Protein AF-0000000075737625 (afdb_homodimer)

Structure (mmCIF, N/CA/C/O backbone):
data_AF-0000000075737625-model_v1
#
loop_
_entity.id
_entity.type
_entity.pdbx_description
1 polymer 'Ferritin-like domain-containing protein'
#
loop_
_atom_site.group_PDB
_atom_site.id
_atom_site.type_symbol
_atom_site.label_atom_id
_atom_site.label_alt_id
_atom_site.label_comp_id
_atom_site.label_asym_id
_atom_site.label_entity_id
_atom_site.label_seq_id
_atom_site.pdbx_PDB_ins_code
_atom_site.Cartn_x
_atom_site.Cartn_y
_atom_site.Cartn_z
_atom_site.occupancy
_atom_site.B_iso_or_equiv
_atom_site.auth_seq_id
_atom_site.auth_comp_id
_atom_site.auth_asym_id
_atom_site.auth_atom_id
_atom_site.pdbx_PDB_model_num
ATOM 1 N N . MET A 1 1 ? 12.492 -28.891 15.172 1 25.36 1 MET A N 1
ATOM 2 C CA . MET A 1 1 ? 12.969 -28.484 13.852 1 25.36 1 MET A CA 1
ATOM 3 C C . MET A 1 1 ? 11.906 -28.719 12.789 1 25.36 1 MET A C 1
ATOM 5 O O . MET A 1 1 ? 11.891 -29.781 12.148 1 25.36 1 MET A O 1
ATOM 9 N N . GLY A 1 2 ? 10.641 -28.672 13.07 1 33.78 2 GLY A N 1
ATOM 10 C CA . GLY A 1 2 ? 9.5 -29.344 12.477 1 33.78 2 GLY A CA 1
ATOM 11 C C . GLY A 1 2 ? 9.461 -29.234 10.961 1 33.78 2 GLY A C 1
ATOM 12 O O . GLY A 1 2 ? 9.93 -28.25 10.391 1 33.78 2 GLY A O 1
ATOM 13 N N . LEU A 1 3 ? 9.57 -30.234 10.203 1 37.59 3 LEU A N 1
ATOM 14 C CA . LEU A 1 3 ? 9.844 -30.344 8.773 1 37.59 3 LEU A CA 1
ATOM 15 C C . LEU A 1 3 ? 9.102 -29.266 7.992 1 37.59 3 LEU A C 1
ATOM 17 O O . LEU A 1 3 ? 7.902 -29.375 7.75 1 37.59 3 LEU A O 1
ATOM 21 N N . PHE A 1 4 ? 8.984 -27.938 8.406 1 44.12 4 PHE A N 1
ATOM 22 C CA . PHE A 1 4 ? 8.195 -26.859 7.848 1 44.12 4 PHE A CA 1
ATOM 23 C C . PHE A 1 4 ? 8.289 -26.844 6.324 1 44.12 4 PHE A C 1
ATOM 25 O O . PHE A 1 4 ? 9.328 -26.469 5.766 1 44.12 4 PHE A O 1
ATOM 32 N N . THR A 1 5 ? 7.859 -27.781 5.77 1 53.16 5 THR A N 1
ATOM 33 C CA . THR A 1 5 ? 7.859 -27.953 4.324 1 53.16 5 THR A CA 1
ATOM 34 C C . THR A 1 5 ? 7.414 -26.672 3.625 1 53.16 5 THR A C 1
ATOM 36 O O . THR A 1 5 ? 6.512 -25.984 4.105 1 53.16 5 THR A O 1
ATOM 39 N N . LYS A 1 6 ? 8.258 -26.062 2.924 1 70.56 6 LYS A N 1
ATOM 40 C CA . LYS A 1 6 ? 7.883 -24.891 2.123 1 70.56 6 LYS A CA 1
ATOM 41 C C . LYS A 1 6 ? 6.68 -25.203 1.236 1 70.56 6 LYS A C 1
ATOM 43 O O . LYS A 1 6 ? 6.711 -26.141 0.436 1 70.56 6 LYS A O 1
ATOM 48 N N . ASP A 1 7 ? 5.742 -24.469 1.497 1 82.88 7 ASP A N 1
ATOM 49 C CA . ASP A 1 7 ? 4.445 -24.766 0.902 1 82.88 7 ASP A CA 1
ATOM 50 C C . ASP A 1 7 ? 4.324 -24.156 -0.491 1 82.88 7 ASP A C 1
ATOM 52 O O . ASP A 1 7 ? 3.477 -24.578 -1.285 1 82.88 7 ASP A O 1
ATOM 56 N N . ILE A 1 8 ? 5.32 -23.25 -0.803 1 94.12 8 ILE A N 1
ATOM 57 C CA . ILE A 1 8 ? 5.227 -22.625 -2.117 1 94.12 8 ILE A CA 1
ATOM 58 C C . ILE A 1 8 ? 6.395 -23.078 -2.99 1 94.12 8 ILE A C 1
ATOM 60 O O . ILE A 1 8 ? 7.523 -22.609 -2.816 1 94.12 8 ILE A O 1
ATOM 64 N N . LYS A 1 9 ? 6.156 -23.891 -3.961 1 95.06 9 LYS A N 1
ATOM 65 C CA . LYS A 1 9 ? 7.195 -24.484 -4.793 1 95.06 9 LYS A CA 1
ATOM 66 C C . LYS A 1 9 ? 7.102 -23.984 -6.23 1 95.06 9 LYS A C 1
ATOM 68 O O . LYS A 1 9 ? 8.109 -23.938 -6.941 1 95.06 9 LYS A O 1
ATOM 73 N N . THR A 1 10 ? 5.871 -23.703 -6.688 1 96.06 10 THR A N 1
ATOM 74 C CA . THR A 1 10 ? 5.625 -23.281 -8.062 1 96.06 10 THR A CA 1
ATOM 75 C C . THR A 1 10 ? 4.934 -21.922 -8.094 1 96.06 10 THR A C 1
ATOM 77 O O . THR A 1 10 ? 4.449 -21.438 -7.066 1 96.06 10 THR A O 1
ATOM 80 N N . MET A 1 11 ? 4.898 -21.375 -9.289 1 96.38 11 MET A N 1
ATOM 81 C CA . MET A 1 11 ? 4.148 -20.141 -9.461 1 96.38 11 MET A CA 1
ATOM 82 C C . MET A 1 11 ? 2.674 -20.344 -9.133 1 96.38 11 MET A C 1
ATOM 84 O O . MET A 1 11 ? 2.014 -19.422 -8.625 1 96.38 11 MET A O 1
ATOM 88 N N . ASP A 1 12 ? 2.232 -21.516 -9.43 1 96.94 12 ASP A N 1
ATOM 89 C CA . ASP A 1 12 ? 0.844 -21.828 -9.102 1 96.94 12 ASP A CA 1
ATOM 90 C C . ASP A 1 12 ? 0.611 -21.797 -7.594 1 96.94 12 ASP A C 1
ATOM 92 O O . ASP A 1 12 ? -0.408 -21.266 -7.133 1 96.94 12 ASP A O 1
ATOM 96 N N . ASP A 1 13 ? 1.513 -22.297 -6.824 1 96.81 13 ASP A N 1
ATOM 97 C CA . ASP A 1 13 ? 1.42 -22.234 -5.371 1 96.81 13 ASP A CA 1
ATOM 98 C C . ASP A 1 13 ? 1.418 -20.797 -4.879 1 96.81 13 ASP A C 1
ATOM 100 O O . ASP A 1 13 ? 0.664 -20.438 -3.967 1 96.81 13 ASP A O 1
ATOM 104 N N . LEU A 1 14 ? 2.318 -20.016 -5.457 1 97.25 14 LEU A N 1
ATOM 105 C CA . LEU A 1 14 ? 2.396 -18.609 -5.07 1 97.25 14 LEU A CA 1
ATOM 106 C C . LEU A 1 14 ? 1.093 -17.875 -5.391 1 97.25 14 LEU A C 1
ATOM 108 O O . LEU A 1 14 ? 0.609 -17.078 -4.582 1 97.25 14 LEU A O 1
ATOM 112 N N . PHE A 1 15 ? 0.557 -18.219 -6.586 1 98.12 15 PHE A N 1
ATOM 113 C CA . PHE A 1 15 ? -0.717 -17.656 -7.02 1 98.12 15 PHE A CA 1
ATOM 114 C C . PHE A 1 15 ? -1.823 -17.984 -6.027 1 98.12 15 PHE A C 1
ATOM 116 O O . PHE A 1 15 ? -2.535 -17.094 -5.559 1 98.12 15 PHE A O 1
ATOM 123 N N . VAL A 1 16 ? -1.92 -19.172 -5.641 1 97.62 16 VAL A N 1
ATOM 124 C CA . VAL A 1 16 ? -2.975 -19.625 -4.734 1 97.62 16 VAL A CA 1
ATOM 125 C C . VAL A 1 16 ? -2.764 -19.016 -3.354 1 97.62 16 VAL A C 1
ATOM 127 O O . VAL A 1 16 ? -3.719 -18.578 -2.707 1 97.62 16 VAL A O 1
ATOM 130 N N . HIS A 1 17 ? -1.556 -18.984 -2.928 1 96.81 17 HIS A N 1
ATOM 131 C CA . HIS A 1 17 ? -1.244 -18.359 -1.642 1 96.81 17 HIS A CA 1
ATOM 132 C C . HIS A 1 17 ? -1.698 -16.906 -1.6 1 96.81 17 HIS A C 1
ATOM 134 O O . HIS A 1 17 ? -2.307 -16.469 -0.62 1 96.81 17 HIS A O 1
ATOM 140 N N . GLN A 1 18 ? -1.38 -16.125 -2.633 1 97.5 18 GLN A N 1
ATOM 141 C CA . GLN A 1 18 ? -1.782 -14.727 -2.658 1 97.5 18 GLN A CA 1
ATOM 142 C C . GLN A 1 18 ? -3.297 -14.586 -2.785 1 97.5 18 GLN A C 1
ATOM 144 O O . GLN A 1 18 ? -3.889 -13.656 -2.24 1 97.5 18 GLN A O 1
ATOM 149 N N . LEU A 1 19 ? -3.961 -15.508 -3.498 1 98.06 19 LEU A N 1
ATOM 150 C CA . LEU A 1 19 ? -5.418 -15.523 -3.527 1 98.06 19 LEU A CA 1
ATOM 151 C C . LEU A 1 19 ? -5.988 -15.656 -2.117 1 98.06 19 LEU A C 1
ATOM 153 O O . LEU A 1 19 ? -6.938 -14.961 -1.759 1 98.06 19 LEU A O 1
ATOM 157 N N . GLN A 1 20 ? -5.387 -16.547 -1.431 1 97.75 20 GLN A N 1
ATOM 158 C CA . GLN A 1 20 ? -5.84 -16.781 -0.064 1 97.75 20 GLN A CA 1
ATOM 159 C C . GLN A 1 20 ? -5.598 -15.555 0.817 1 97.75 20 GLN A C 1
ATOM 161 O O . GLN A 1 20 ? -6.434 -15.211 1.655 1 97.75 20 GLN A O 1
ATOM 166 N N . ASP A 1 21 ? -4.48 -14.914 0.59 1 97.19 21 ASP A N 1
ATOM 167 C CA . ASP A 1 21 ? -4.113 -13.719 1.335 1 97.19 21 ASP A CA 1
ATOM 168 C C . ASP A 1 21 ? -5.098 -12.578 1.061 1 97.19 21 ASP A C 1
ATOM 170 O O . ASP A 1 21 ? -5.586 -11.938 1.991 1 97.19 21 ASP A O 1
ATOM 174 N N . ILE A 1 22 ? -5.352 -12.297 -0.192 1 98.44 22 ILE A N 1
ATOM 175 C CA . ILE A 1 22 ? -6.191 -11.156 -0.552 1 98.44 22 ILE A CA 1
ATOM 176 C C . ILE A 1 22 ? -7.648 -11.461 -0.217 1 98.44 22 ILE A C 1
ATOM 178 O O . ILE A 1 22 ? -8.43 -10.555 0.063 1 98.44 22 ILE A O 1
ATOM 182 N N . TYR A 1 23 ? -8.008 -12.758 -0.208 1 98.56 23 TYR A N 1
ATOM 183 C CA . TYR A 1 23 ? -9.328 -13.164 0.262 1 98.56 23 TYR A CA 1
ATOM 184 C C . TYR A 1 23 ? -9.523 -12.789 1.728 1 98.56 23 TYR A C 1
ATOM 186 O O . TYR A 1 23 ? -10.555 -12.234 2.1 1 98.56 23 TYR A O 1
ATOM 194 N N . TYR A 1 24 ? -8.562 -13.047 2.531 1 98.5 24 TYR A N 1
ATOM 195 C CA . TYR A 1 24 ? -8.57 -12.617 3.926 1 98.5 24 TYR A CA 1
ATOM 196 C C . TYR A 1 24 ? -8.672 -11.102 4.031 1 98.5 24 TYR A C 1
ATOM 198 O O . TYR A 1 24 ? -9.469 -10.578 4.812 1 98.5 24 TYR A O 1
ATOM 206 N N . ALA A 1 25 ? -7.887 -10.414 3.238 1 98.56 25 ALA A N 1
ATOM 207 C CA . ALA A 1 25 ? -7.855 -8.953 3.271 1 98.56 25 ALA A CA 1
ATOM 208 C C . ALA A 1 25 ? -9.234 -8.375 2.969 1 98.56 25 ALA A C 1
ATOM 210 O O . ALA A 1 25 ? -9.703 -7.48 3.676 1 98.56 25 ALA A O 1
ATOM 211 N N . GLU A 1 26 ? -9.883 -8.922 1.939 1 98.75 26 GLU A N 1
ATOM 212 C CA . GLU A 1 26 ? -11.195 -8.414 1.562 1 98.75 26 GLU A CA 1
ATOM 213 C C . GLU A 1 26 ? -12.219 -8.656 2.668 1 98.75 26 GLU A C 1
ATOM 215 O O . GLU A 1 26 ? -13.078 -7.805 2.926 1 98.75 26 GLU A O 1
ATOM 220 N N . LYS A 1 27 ? -12.125 -9.734 3.314 1 98.44 27 LYS A N 1
ATOM 221 C CA . LYS A 1 27 ? -13.039 -10.023 4.414 1 98.44 27 LYS A CA 1
ATOM 222 C C . LYS A 1 27 ? -12.82 -9.062 5.582 1 98.44 27 LYS A C 1
ATOM 224 O O . LYS A 1 27 ? -13.773 -8.609 6.207 1 98.44 27 LYS A O 1
ATOM 229 N N . GLN A 1 28 ? -11.547 -8.797 5.895 1 98.56 28 GLN A N 1
ATOM 230 C CA . GLN A 1 28 ? -11.25 -7.809 6.93 1 98.56 28 GLN A CA 1
ATOM 231 C C . GLN A 1 28 ? -11.766 -6.43 6.539 1 98.56 28 GLN A C 1
ATOM 233 O O . GLN A 1 28 ? -12.25 -5.68 7.391 1 98.56 28 GLN A O 1
ATOM 238 N N . LEU A 1 29 ? -11.727 -6.125 5.246 1 98.75 29 LEU A N 1
ATOM 239 C CA . LEU A 1 29 ? -12.148 -4.809 4.785 1 98.75 29 LEU A CA 1
ATOM 240 C C . LEU A 1 29 ? -13.664 -4.668 4.844 1 98.75 29 LEU A C 1
ATOM 242 O O . LEU A 1 29 ? -14.188 -3.576 5.086 1 98.75 29 LEU A O 1
ATOM 246 N N . LEU A 1 30 ? -14.391 -5.793 4.68 1 98.69 30 LEU A N 1
ATOM 247 C CA . LEU A 1 30 ? -15.836 -5.77 4.848 1 98.69 30 LEU A CA 1
ATOM 248 C C . LEU A 1 30 ? -16.219 -5.309 6.25 1 98.69 30 LEU A C 1
ATOM 250 O O . LEU A 1 30 ? -17.25 -4.664 6.441 1 98.69 30 LEU A O 1
ATOM 254 N N . LYS A 1 31 ? -15.375 -5.555 7.207 1 98.38 31 LYS A N 1
ATOM 255 C CA . LYS A 1 31 ? -15.641 -5.164 8.586 1 98.38 31 LYS A CA 1
ATOM 256 C C . LYS A 1 31 ? -15.117 -3.758 8.867 1 98.38 31 LYS A C 1
ATOM 258 O O . LYS A 1 31 ? -15.703 -3.021 9.664 1 98.38 31 LYS A O 1
ATOM 263 N N . ALA A 1 32 ? -14.055 -3.447 8.242 1 98.38 32 ALA A N 1
ATOM 264 C CA . ALA A 1 32 ? -13.367 -2.197 8.555 1 98.38 32 ALA A CA 1
ATOM 265 C C . ALA A 1 32 ? -14.039 -1.012 7.875 1 98.38 32 ALA A C 1
ATOM 267 O O . ALA A 1 32 ? -14.094 0.086 8.438 1 98.38 32 ALA A O 1
ATOM 268 N N . ILE A 1 33 ? -14.562 -1.172 6.629 1 98.62 33 ILE A N 1
ATOM 269 C CA . ILE A 1 33 ? -15.031 -0.073 5.793 1 98.62 33 ILE A CA 1
ATOM 270 C C . ILE A 1 33 ? -16.203 0.624 6.473 1 98.62 33 ILE A C 1
ATOM 272 O O . ILE A 1 33 ? -16.234 1.854 6.566 1 98.62 33 ILE A O 1
ATOM 276 N N . PRO A 1 34 ? -17.234 -0.102 7.055 1 98.19 34 PRO A N 1
ATOM 277 C CA . PRO A 1 34 ? -18.344 0.59 7.715 1 98.19 34 PRO A CA 1
ATOM 278 C C . PRO A 1 34 ? -17.891 1.412 8.922 1 98.19 34 PRO A C 1
ATOM 280 O O . PRO A 1 34 ? -18.469 2.463 9.203 1 98.19 34 PRO A O 1
ATOM 283 N N . LYS A 1 35 ? -16.891 0.959 9.633 1 97.94 35 LYS A N 1
ATOM 284 C CA . LYS A 1 35 ? -16.344 1.716 10.766 1 97.94 35 LYS A CA 1
ATOM 285 C C . LYS A 1 35 ? -15.711 3.021 10.297 1 97.94 35 LYS A C 1
ATOM 287 O O . LYS A 1 35 ? -15.867 4.059 10.945 1 97.94 35 LYS A O 1
ATOM 292 N N . MET A 1 36 ? -15.016 2.957 9.203 1 97.75 36 MET A N 1
ATOM 293 C CA . MET A 1 36 ? -14.422 4.168 8.641 1 97.75 36 MET A CA 1
ATOM 294 C C . MET A 1 36 ? -15.5 5.125 8.156 1 97.75 36 MET A C 1
ATOM 296 O O . MET A 1 36 ? -15.406 6.336 8.359 1 97.75 36 MET A O 1
ATOM 300 N N . ALA A 1 37 ? -16.531 4.555 7.527 1 97.81 37 ALA A N 1
ATOM 301 C CA . ALA A 1 37 ? -17.656 5.359 7.051 1 97.81 37 ALA A CA 1
ATOM 302 C C . ALA A 1 37 ? -18.312 6.117 8.195 1 97.81 37 ALA A C 1
ATOM 304 O O . ALA A 1 37 ? -18.641 7.297 8.062 1 97.81 37 ALA A O 1
ATOM 305 N N . ASP A 1 38 ? -18.422 5.48 9.312 1 97.56 38 ASP A N 1
ATOM 306 C CA . ASP A 1 38 ? -19.078 6.059 10.477 1 97.56 38 ASP A CA 1
ATOM 307 C C . ASP A 1 38 ? -18.281 7.227 11.047 1 97.56 38 ASP A C 1
ATOM 309 O O . ASP A 1 38 ? -18.828 8.125 11.68 1 97.56 38 ASP A O 1
ATOM 313 N N . LYS A 1 39 ? -17.047 7.215 10.828 1 97.12 39 LYS A N 1
ATOM 314 C CA . LYS A 1 39 ? -16.172 8.258 11.359 1 97.12 39 LYS A CA 1
ATOM 315 C C . LYS A 1 39 ? -16.125 9.461 10.43 1 97.12 39 LYS A C 1
ATOM 317 O O . LYS A 1 39 ? -15.719 10.555 10.836 1 97.12 39 LYS A O 1
ATOM 322 N N . ALA A 1 40 ? -16.453 9.227 9.141 1 97.31 40 ALA A N 1
ATOM 323 C CA . ALA A 1 40 ? -16.375 10.297 8.148 1 97.31 40 ALA A CA 1
ATOM 324 C C . ALA A 1 40 ? -17.422 11.367 8.414 1 97.31 40 ALA A C 1
ATOM 326 O O . ALA A 1 40 ? -18.578 11.055 8.695 1 97.31 40 ALA A O 1
ATOM 327 N N . SER A 1 41 ? -17.047 12.609 8.391 1 95.94 41 SER A N 1
ATOM 328 C CA . SER A 1 41 ? -17.984 13.719 8.57 1 95.94 41 SER A CA 1
ATOM 329 C C . SER A 1 41 ? -18.422 14.281 7.223 1 95.94 41 SER A C 1
ATOM 331 O O . SER A 1 41 ? -19.531 14.812 7.102 1 95.94 41 SER A O 1
ATOM 333 N N . ASP A 1 42 ? -17.578 14.266 6.234 1 95.25 42 ASP A N 1
ATOM 334 C CA . ASP A 1 42 ? -17.938 14.672 4.879 1 95.25 42 ASP A CA 1
ATOM 335 C C . ASP A 1 42 ? -18.891 13.68 4.238 1 95.25 42 ASP A C 1
ATOM 337 O O . ASP A 1 42 ? -18.578 12.5 4.102 1 95.25 42 ASP A O 1
ATOM 341 N N . PRO A 1 43 ? -20.062 14.148 3.787 1 96.12 43 PRO A N 1
ATOM 342 C CA . PRO A 1 43 ? -21.062 13.227 3.246 1 96.12 43 PRO A CA 1
ATOM 343 C C . PRO A 1 43 ? -20.578 12.508 1.988 1 96.12 43 PRO A C 1
ATOM 345 O O . PRO A 1 43 ? -20.938 11.352 1.753 1 96.12 43 PRO A O 1
ATOM 348 N N . MET A 1 44 ? -19.812 13.141 1.199 1 96.19 44 MET A N 1
ATOM 349 C CA . MET A 1 44 ? -19.281 12.508 -0.008 1 96.19 44 MET A CA 1
ATOM 350 C C . MET A 1 44 ? -18.297 11.398 0.342 1 96.19 44 MET A C 1
ATOM 352 O O . MET A 1 44 ? -18.281 10.344 -0.297 1 96.19 44 MET A O 1
ATOM 356 N N . LEU A 1 45 ? -17.484 11.664 1.357 1 97.19 45 LEU A N 1
ATOM 357 C CA . LEU A 1 45 ? -16.547 10.648 1.815 1 97.19 45 LEU A CA 1
ATOM 358 C C . LEU A 1 45 ? -17.281 9.445 2.4 1 97.19 45 LEU A C 1
ATOM 360 O O . LEU A 1 45 ? -16.953 8.297 2.094 1 97.19 45 LEU A O 1
ATOM 364 N N . LYS A 1 46 ? -18.281 9.719 3.232 1 97.81 46 LYS A N 1
ATOM 365 C CA . LYS A 1 46 ? -19.078 8.648 3.814 1 97.81 46 LYS A CA 1
ATOM 366 C C . LYS A 1 46 ? -19.75 7.809 2.727 1 97.81 46 LYS A C 1
ATOM 368 O O . LYS A 1 46 ? -19.688 6.574 2.771 1 97.81 46 LYS A O 1
ATOM 373 N N . GLN A 1 47 ? -20.312 8.438 1.75 1 97.56 47 GLN A N 1
ATOM 374 C CA . GLN A 1 47 ? -20.953 7.73 0.65 1 97.56 47 GLN A CA 1
ATOM 375 C C . GLN A 1 47 ? -19.938 6.934 -0.16 1 97.56 47 GLN A C 1
ATOM 377 O O . GLN A 1 47 ? -20.234 5.844 -0.652 1 97.56 47 GLN A O 1
ATOM 382 N N . GLY A 1 48 ? -18.75 7.547 -0.323 1 97.38 48 GLY A N 1
ATOM 383 C CA . GLY A 1 48 ? -17.688 6.824 -0.998 1 97.38 48 GLY A CA 1
ATOM 384 C C . GLY A 1 48 ? -17.328 5.512 -0.322 1 97.38 48 GLY A C 1
ATOM 385 O O . GLY A 1 48 ? -17.172 4.484 -0.988 1 97.38 48 GLY A O 1
ATOM 386 N N . PHE A 1 49 ? -17.203 5.52 1 1 98.44 49 PHE A N 1
ATOM 387 C CA . PHE A 1 49 ? -16.938 4.309 1.763 1 98.44 49 PHE A CA 1
ATOM 388 C C . PHE A 1 49 ? -18.047 3.285 1.574 1 98.44 49 PHE A C 1
ATOM 390 O O . PHE A 1 49 ? -17.781 2.104 1.344 1 98.44 49 PHE A O 1
ATOM 397 N N . LEU A 1 50 ? -19.281 3.713 1.625 1 98.19 50 LEU A N 1
ATOM 398 C CA . LEU A 1 50 ? -20.406 2.791 1.535 1 98.19 50 LEU A CA 1
ATOM 399 C C . LEU A 1 50 ? -20.516 2.195 0.136 1 98.19 50 LEU A C 1
ATOM 401 O O . LEU A 1 50 ? -20.812 1.008 -0.017 1 98.19 50 LEU A O 1
ATOM 405 N N . THR A 1 51 ? -20.25 2.994 -0.86 1 98.31 51 THR A N 1
ATOM 406 C CA . THR A 1 51 ? -20.188 2.484 -2.225 1 98.31 51 THR A CA 1
ATOM 407 C C . THR A 1 51 ? -19.094 1.43 -2.361 1 98.31 51 THR A C 1
ATOM 409 O O . THR A 1 51 ? -19.312 0.378 -2.967 1 98.31 51 THR A O 1
ATOM 412 N N . HIS A 1 52 ? -17.922 1.737 -1.77 1 98.56 52 HIS A N 1
ATOM 413 C CA . HIS A 1 52 ? -16.812 0.801 -1.889 1 98.56 52 HIS A CA 1
ATOM 414 C C . HIS A 1 52 ? -17.062 -0.472 -1.093 1 98.56 52 HIS A C 1
ATOM 416 O O . HIS A 1 52 ? -16.562 -1.541 -1.436 1 98.56 52 HIS A O 1
ATOM 422 N N . LEU A 1 53 ? -17.875 -0.351 -0.003 1 98.5 53 LEU A N 1
ATOM 423 C CA . LEU A 1 53 ? -18.297 -1.532 0.74 1 98.5 53 LEU A CA 1
ATOM 424 C C . LEU A 1 53 ? -19.062 -2.494 -0.161 1 98.5 53 LEU A C 1
ATOM 426 O O . LEU A 1 53 ? -18.812 -3.701 -0.141 1 98.5 53 LEU A O 1
ATOM 430 N N . ASP A 1 54 ? -19.953 -1.941 -0.948 1 98.5 54 ASP A N 1
ATOM 431 C CA . ASP A 1 54 ? -20.719 -2.775 -1.874 1 98.5 54 ASP A CA 1
ATOM 432 C C . ASP A 1 54 ? -19.797 -3.398 -2.928 1 98.5 54 ASP A C 1
ATOM 434 O O . ASP A 1 54 ? -19.953 -4.57 -3.273 1 98.5 54 ASP A O 1
ATOM 438 N N . GLU A 1 55 ? -18.875 -2.627 -3.418 1 98.75 55 GLU A N 1
ATOM 439 C CA . GLU A 1 55 ? -17.906 -3.166 -4.363 1 98.75 55 GLU A CA 1
ATOM 440 C C . GLU A 1 55 ? -17.094 -4.297 -3.738 1 98.75 55 GLU A C 1
ATOM 442 O O . GLU A 1 55 ? -16.812 -5.305 -4.395 1 98.75 55 GLU A O 1
ATOM 447 N N . THR A 1 56 ? -16.641 -4.102 -2.449 1 98.88 56 THR A N 1
ATOM 448 C CA . THR A 1 56 ? -15.82 -5.078 -1.749 1 98.88 56 THR A CA 1
ATOM 449 C C . THR A 1 56 ? -16.562 -6.402 -1.592 1 98.88 56 THR A C 1
ATOM 451 O O . THR A 1 56 ? -15.953 -7.473 -1.681 1 98.88 56 THR A O 1
ATOM 454 N N . LYS A 1 57 ? -17.891 -6.383 -1.415 1 98.75 57 LYS A N 1
ATOM 455 C CA . LYS A 1 57 ? -18.688 -7.605 -1.421 1 98.75 57 LYS A CA 1
ATOM 456 C C . LYS A 1 57 ? -18.547 -8.344 -2.752 1 98.75 57 LYS A C 1
ATOM 458 O O . LYS A 1 57 ? -18.438 -9.57 -2.781 1 98.75 57 LYS A O 1
ATOM 463 N N . GLY A 1 58 ? -18.609 -7.559 -3.793 1 98.75 58 GLY A N 1
ATOM 464 C CA . GLY A 1 58 ? -18.391 -8.125 -5.113 1 98.75 58 GLY A CA 1
ATOM 465 C C . GLY A 1 58 ? -17 -8.703 -5.293 1 98.75 58 GLY A C 1
ATOM 466 O O . GLY A 1 58 ? -16.828 -9.727 -5.949 1 98.75 58 GLY A O 1
ATOM 467 N N . HIS A 1 59 ? -15.953 -8.055 -4.715 1 98.88 59 HIS A N 1
ATOM 468 C CA . HIS A 1 59 ? -14.586 -8.562 -4.781 1 98.88 59 HIS A CA 1
ATOM 469 C C . HIS A 1 59 ? -14.484 -9.938 -4.137 1 98.88 59 HIS A C 1
ATOM 471 O O . HIS A 1 59 ? -13.828 -10.836 -4.676 1 98.88 59 HIS A O 1
ATOM 477 N N . VAL A 1 60 ? -15.102 -10.078 -2.936 1 98.75 60 VAL A N 1
ATOM 478 C CA . VAL A 1 60 ? -15.094 -11.367 -2.24 1 98.75 60 VAL A CA 1
ATOM 479 C C . VAL A 1 60 ? -15.703 -12.445 -3.137 1 98.75 60 VAL A C 1
ATOM 481 O O . VAL A 1 60 ? -15.133 -13.523 -3.291 1 98.75 60 VAL A O 1
ATOM 484 N N . LYS A 1 61 ? -16.828 -12.172 -3.779 1 98.69 61 LYS A N 1
ATOM 485 C CA . LYS A 1 61 ? -17.5 -13.125 -4.664 1 98.69 61 LYS A CA 1
ATOM 486 C C . LYS A 1 61 ? -16.609 -13.469 -5.859 1 98.69 61 LYS A C 1
ATOM 488 O O . LYS A 1 61 ? -16.547 -14.633 -6.273 1 98.69 61 LYS A O 1
ATOM 493 N N . ARG A 1 62 ? -15.945 -12.5 -6.43 1 98.88 62 ARG A N 1
ATOM 494 C CA . ARG A 1 62 ? -15.07 -12.734 -7.574 1 98.88 62 ARG A CA 1
ATOM 495 C C . ARG A 1 62 ? -13.883 -13.602 -7.184 1 98.88 62 ARG A C 1
ATOM 497 O O . ARG A 1 62 ? -13.43 -14.438 -7.969 1 98.88 62 ARG A O 1
ATOM 504 N N . LEU A 1 63 ? -13.344 -13.359 -5.941 1 98.88 63 LEU A N 1
ATOM 505 C CA . LEU A 1 63 ? -12.258 -14.219 -5.477 1 98.88 63 LEU A CA 1
ATOM 506 C C . LEU A 1 63 ? -12.734 -15.664 -5.34 1 98.88 63 LEU A C 1
ATOM 508 O O . LEU A 1 63 ? -12.023 -16.594 -5.719 1 98.88 63 LEU A O 1
ATOM 512 N N . GLU A 1 64 ? -13.914 -15.828 -4.816 1 98.69 64 GLU A N 1
ATOM 513 C CA . GLU A 1 64 ? -14.477 -17.172 -4.707 1 98.69 64 GLU A CA 1
ATOM 514 C C . GLU A 1 64 ? -14.656 -17.812 -6.086 1 98.69 64 GLU A C 1
ATOM 516 O O . GLU A 1 64 ? -14.391 -19 -6.266 1 98.69 64 GLU A O 1
ATOM 521 N N . GLN A 1 65 ? -15.109 -17.031 -7.039 1 98.75 65 GLN A N 1
ATOM 522 C CA . GLN A 1 65 ? -15.203 -17.5 -8.422 1 98.75 65 GLN A CA 1
ATOM 523 C C . GLN A 1 65 ? -13.836 -17.938 -8.945 1 98.75 65 GLN A C 1
ATOM 525 O O . GLN A 1 65 ? -13.727 -18.984 -9.602 1 98.75 65 GLN A O 1
ATOM 530 N N . VAL A 1 66 ? -12.773 -17.219 -8.664 1 98.81 66 VAL A N 1
ATOM 531 C CA . VAL A 1 66 ? -11.43 -17.547 -9.141 1 98.81 66 VAL A CA 1
ATOM 532 C C . VAL A 1 66 ? -10.938 -18.828 -8.477 1 98.81 66 VAL A C 1
ATOM 534 O O . VAL A 1 66 ? -10.32 -19.672 -9.117 1 98.81 66 VAL A O 1
ATOM 537 N N . PHE A 1 67 ? -11.211 -18.938 -7.129 1 98.56 67 PHE A N 1
ATOM 538 C CA . PHE A 1 67 ? -10.891 -20.188 -6.453 1 98.56 67 PHE A CA 1
ATOM 539 C C . PHE A 1 67 ? -11.539 -21.375 -7.168 1 98.56 67 PHE A C 1
ATOM 541 O O . PHE A 1 67 ? -10.867 -22.375 -7.449 1 98.56 67 PHE A O 1
ATOM 548 N N . GLU A 1 68 ? -12.789 -21.25 -7.488 1 98.25 68 GLU A N 1
ATOM 549 C CA . GLU A 1 68 ? -13.531 -22.328 -8.156 1 98.25 68 GLU A CA 1
ATOM 550 C C . GLU A 1 68 ? -12.953 -22.609 -9.539 1 98.25 68 GLU A C 1
ATOM 552 O O . GLU A 1 68 ? -12.727 -23.766 -9.891 1 98.25 68 GLU A O 1
ATOM 557 N N . MET A 1 69 ? -12.75 -21.578 -10.328 1 98.19 69 MET A N 1
ATOM 558 C CA . MET A 1 69 ? -12.188 -21.719 -11.664 1 98.19 69 MET A CA 1
ATOM 559 C C . MET A 1 69 ? -10.828 -22.422 -11.609 1 98.19 69 MET A C 1
ATOM 561 O O . MET A 1 69 ? -10.484 -23.172 -12.516 1 98.19 69 MET A O 1
ATOM 565 N N . HIS A 1 70 ? -10.094 -22.1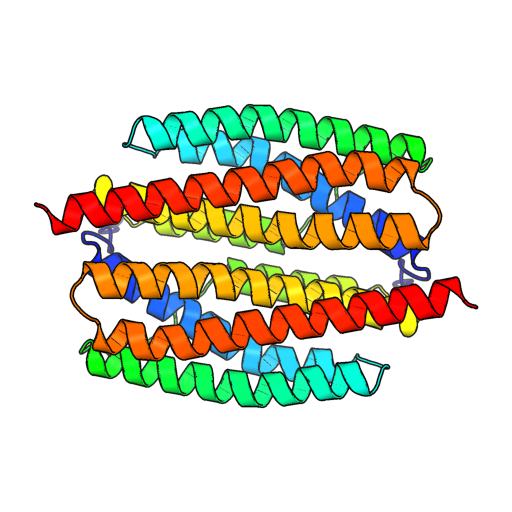56 -10.531 1 96.44 70 HIS A N 1
ATOM 566 C CA . HIS A 1 70 ? -8.742 -22.688 -10.383 1 96.44 70 HIS A CA 1
ATOM 567 C C . HIS A 1 70 ? -8.758 -24.078 -9.781 1 96.44 70 HIS A C 1
ATOM 569 O O . HIS A 1 70 ? -7.734 -24.781 -9.789 1 96.44 70 HIS A O 1
ATOM 575 N N . GLY A 1 71 ? -9.945 -24.484 -9.195 1 96.19 71 GLY A N 1
ATOM 576 C CA . GLY A 1 71 ? -10.117 -25.828 -8.656 1 96.19 71 GLY A CA 1
ATOM 577 C C . GLY A 1 71 ? -9.625 -25.969 -7.23 1 96.19 71 GLY A C 1
ATOM 578 O O . GLY A 1 71 ? -9.172 -27.047 -6.832 1 96.19 71 GLY A O 1
ATOM 579 N N . VAL A 1 72 ? -9.578 -24.906 -6.516 1 95.69 72 VAL A N 1
ATOM 580 C CA . VAL A 1 72 ? -9.164 -24.938 -5.117 1 95.69 72 VAL A CA 1
ATOM 581 C C . VAL A 1 72 ? -10.273 -24.391 -4.234 1 95.69 72 VAL A C 1
ATOM 583 O O . VAL A 1 72 ? -11.078 -23.562 -4.684 1 95.69 72 VAL A O 1
ATOM 586 N N . GLN A 1 73 ? -10.375 -24.828 -3.027 1 96.5 73 GLN A N 1
ATOM 587 C CA . GLN A 1 73 ? -11.367 -24.328 -2.082 1 96.5 73 GLN A CA 1
ATOM 588 C C . GLN A 1 73 ? -10.961 -22.953 -1.53 1 96.5 73 GLN A C 1
ATOM 590 O O . GLN A 1 73 ? -9.797 -22.75 -1.19 1 96.5 73 GLN A O 1
ATOM 595 N N . PRO A 1 74 ? -11.906 -22.109 -1.483 1 96.5 74 PRO A N 1
ATOM 596 C CA . PRO A 1 74 ? -11.602 -20.812 -0.869 1 96.5 74 PRO A CA 1
ATOM 597 C C . PRO A 1 74 ? -11.133 -20.938 0.581 1 96.5 74 PRO A C 1
ATOM 599 O O . PRO A 1 74 ? -11.766 -21.656 1.371 1 96.5 74 PRO A O 1
ATOM 602 N N . LYS A 1 75 ? -10.078 -20.344 0.868 1 95.75 75 LYS A N 1
ATOM 603 C CA . LYS A 1 75 ? -9.523 -20.312 2.217 1 95.75 75 LYS A CA 1
ATOM 604 C C . LYS A 1 75 ? -8.812 -18.984 2.482 1 95.75 75 LYS A C 1
ATOM 606 O O . LYS A 1 75 ? -8.102 -18.469 1.616 1 95.75 75 LYS A O 1
ATOM 611 N N . ALA A 1 76 ? -9.078 -18.469 3.629 1 94 76 ALA A N 1
ATOM 612 C CA . ALA A 1 76 ? -8.398 -17.25 4.043 1 94 76 ALA A CA 1
ATOM 613 C C . ALA A 1 76 ? -7.184 -17.562 4.906 1 94 76 ALA A C 1
ATOM 615 O O . ALA A 1 76 ? -7.25 -18.406 5.801 1 94 76 ALA A O 1
ATOM 616 N N . ILE A 1 77 ? -6.125 -16.859 4.59 1 90.81 77 ILE A N 1
ATOM 617 C CA . ILE A 1 77 ? -4.949 -16.922 5.449 1 90.81 77 ILE A CA 1
ATOM 618 C C . ILE A 1 77 ? -4.609 -15.531 5.973 1 90.81 77 ILE A C 1
ATOM 620 O O . ILE A 1 77 ? -4.688 -14.547 5.23 1 90.81 77 ILE A O 1
ATOM 624 N N . ASP A 1 78 ? -4.219 -15.523 7.176 1 90.38 78 ASP A N 1
ATOM 625 C CA . ASP A 1 78 ? -3.932 -14.242 7.805 1 90.38 78 ASP A CA 1
ATOM 626 C C . ASP A 1 78 ? -2.904 -13.453 6.996 1 90.38 78 ASP A C 1
ATOM 628 O O . ASP A 1 78 ? -1.929 -14.016 6.5 1 90.38 78 ASP A O 1
ATOM 632 N N . CYS A 1 79 ? -3.158 -12.234 6.957 1 93.25 79 CYS A N 1
ATOM 633 C CA . CYS A 1 79 ? -2.301 -11.305 6.223 1 93.25 79 CYS A CA 1
ATOM 634 C C . CYS A 1 79 ? -1.858 -10.148 7.109 1 93.25 79 CYS A C 1
ATOM 636 O O . CYS A 1 79 ? -2.619 -9.203 7.336 1 93.25 79 CYS A O 1
ATOM 638 N N . PRO A 1 80 ? -0.68 -10.172 7.551 1 96 80 PRO A N 1
ATOM 639 C CA . PRO A 1 80 ? -0.204 -9.125 8.461 1 96 80 PRO A CA 1
ATOM 640 C C . PRO A 1 80 ? -0.251 -7.734 7.844 1 96 80 PRO A C 1
ATOM 642 O O . PRO A 1 80 ? -0.462 -6.746 8.547 1 96 80 PRO A O 1
ATOM 645 N N . ALA A 1 81 ? -0.065 -7.648 6.562 1 96.94 81 ALA A N 1
ATOM 646 C CA . ALA A 1 81 ? -0.01 -6.352 5.898 1 96.94 81 ALA A CA 1
ATOM 647 C C . ALA A 1 81 ? -1.337 -5.609 6.031 1 96.94 81 ALA A C 1
ATOM 649 O O . ALA A 1 81 ? -1.381 -4.484 6.535 1 96.94 81 ALA A O 1
ATOM 650 N N . ILE A 1 82 ? -2.512 -6.254 5.676 1 98.31 82 ILE A N 1
ATOM 651 C CA . ILE A 1 82 ? -3.809 -5.59 5.742 1 98.31 82 ILE A CA 1
ATOM 652 C C . ILE A 1 82 ? -4.184 -5.336 7.203 1 98.31 82 ILE A C 1
ATOM 654 O O . ILE A 1 82 ? -4.789 -4.309 7.523 1 98.31 82 ILE A O 1
ATOM 658 N N . ASP A 1 83 ? -3.812 -6.25 8.062 1 97.88 83 ASP A N 1
ATOM 659 C CA . ASP A 1 83 ? -4.07 -6.043 9.484 1 97.88 83 ASP A CA 1
ATOM 660 C C . ASP A 1 83 ? -3.332 -4.812 10.008 1 97.88 83 ASP A C 1
ATOM 662 O O . ASP A 1 83 ? -3.896 -4.012 10.75 1 97.88 83 ASP A O 1
ATOM 666 N N . GLY A 1 84 ? -2.064 -4.688 9.617 1 97.75 84 GLY A N 1
ATOM 667 C CA . GLY A 1 84 ? -1.295 -3.52 10.008 1 97.75 84 GLY A CA 1
ATOM 668 C C . GLY A 1 84 ? -1.85 -2.225 9.445 1 97.75 84 GLY A C 1
ATOM 669 O O . GLY A 1 84 ? -1.861 -1.2 10.133 1 97.75 84 GLY A O 1
ATOM 670 N N . ILE A 1 85 ? -2.295 -2.227 8.227 1 98 85 ILE A N 1
ATOM 671 C CA . ILE A 1 85 ? -2.854 -1.048 7.57 1 98 85 ILE A CA 1
ATOM 672 C C . ILE A 1 85 ? -4.145 -0.631 8.273 1 98 85 ILE A C 1
ATOM 674 O O . ILE A 1 85 ? -4.344 0.549 8.57 1 98 85 ILE A O 1
ATOM 678 N N . ILE A 1 86 ? -4.98 -1.631 8.609 1 97.88 86 ILE A N 1
ATOM 679 C CA . ILE A 1 86 ? -6.242 -1.352 9.289 1 97.88 86 ILE A CA 1
ATOM 680 C C . ILE A 1 86 ? -5.965 -0.854 10.703 1 97.88 86 ILE A C 1
ATOM 682 O O . ILE A 1 86 ? -6.598 0.095 11.172 1 97.88 86 ILE A O 1
ATOM 686 N N . GLU A 1 87 ? -5.027 -1.481 11.359 1 97.38 87 GLU A N 1
ATOM 687 C CA . GLU A 1 87 ? -4.641 -1.045 12.703 1 97.38 87 GLU A CA 1
ATOM 688 C C . GLU A 1 87 ? -4.145 0.399 12.688 1 97.38 87 GLU A C 1
ATOM 690 O O . GLU A 1 87 ? -4.527 1.199 13.547 1 97.38 87 GLU A O 1
ATOM 695 N N . GLU A 1 88 ? -3.334 0.749 11.773 1 96.25 88 GLU A N 1
ATOM 696 C CA . GLU A 1 88 ? -2.822 2.109 11.648 1 96.25 88 GLU A CA 1
ATOM 697 C C . GLU A 1 88 ? -3.951 3.105 11.398 1 96.25 88 GLU A C 1
ATOM 699 O O . GLU A 1 88 ? -3.967 4.195 11.977 1 96.25 88 GLU A O 1
ATOM 704 N N . ALA A 1 89 ? -4.859 2.727 10.523 1 96.69 89 ALA A N 1
ATOM 705 C CA . ALA A 1 89 ? -6.016 3.574 10.242 1 96.69 89 ALA A CA 1
ATOM 706 C C . ALA A 1 89 ? -6.824 3.844 11.508 1 96.69 89 ALA A C 1
ATOM 708 O O . ALA A 1 89 ? -7.188 4.988 11.781 1 96.69 89 ALA A O 1
ATOM 709 N N . ASP A 1 90 ? -7.02 2.801 12.266 1 95.75 90 ASP A N 1
ATOM 710 C CA . ASP A 1 90 ? -7.797 2.908 13.5 1 95.75 90 ASP A CA 1
ATOM 711 C C . ASP A 1 90 ? -7.078 3.777 14.523 1 95.75 90 ASP A C 1
ATOM 713 O O . ASP A 1 90 ? -7.695 4.629 15.172 1 95.75 90 ASP A O 1
ATOM 717 N N . GLU A 1 91 ? -5.836 3.533 14.672 1 94.81 91 GLU A N 1
ATOM 718 C CA . GLU A 1 91 ? -5.043 4.301 15.625 1 94.81 91 GLU A CA 1
ATOM 719 C C . GLU A 1 91 ? -5.031 5.781 15.266 1 94.81 91 GLU A C 1
ATOM 721 O O . GLU A 1 91 ? -5.289 6.637 16.125 1 94.81 91 GLU A O 1
ATOM 726 N N . THR A 1 92 ? -4.754 6.125 14.031 1 95.44 92 THR A N 1
ATOM 727 C CA . THR A 1 92 ? -4.688 7.52 13.617 1 95.44 92 THR A CA 1
ATOM 728 C C . THR A 1 92 ? -6.047 8.195 13.766 1 95.44 92 THR A C 1
ATOM 730 O O . THR A 1 92 ? -6.148 9.281 14.328 1 95.44 92 THR A O 1
ATOM 733 N N . ALA A 1 93 ? -7.09 7.5 13.312 1 95.56 93 ALA A N 1
ATOM 734 C CA . ALA A 1 93 ? -8.438 8.062 13.398 1 95.56 93 ALA A CA 1
ATOM 735 C C . ALA A 1 93 ? -8.828 8.312 14.859 1 95.56 93 ALA A C 1
ATOM 737 O O . ALA A 1 93 ? -9.523 9.281 15.156 1 95.56 93 ALA A O 1
ATOM 738 N N . GLY A 1 94 ? -8.352 7.469 15.773 1 94.56 94 GLY A N 1
ATOM 739 C CA . GLY A 1 94 ? -8.672 7.594 17.188 1 94.56 94 GLY A CA 1
ATOM 740 C C . GLY A 1 94 ? -7.949 8.75 17.859 1 94.56 94 GLY A C 1
ATOM 741 O O . GLY A 1 94 ? -8.344 9.195 18.938 1 94.56 94 GLY A O 1
ATOM 742 N N . GLU A 1 95 ? -6.957 9.25 17.172 1 94.44 95 GLU A N 1
ATOM 743 C CA . GLU A 1 95 ? -6.141 10.305 17.766 1 94.44 95 GLU A CA 1
ATOM 744 C C . GLU A 1 95 ? -6.5 11.672 17.203 1 94.44 95 GLU A C 1
ATOM 746 O O . GLU A 1 95 ? -5.961 12.688 17.625 1 94.44 95 GLU A O 1
ATOM 751 N N . VAL A 1 96 ? -7.379 11.734 16.219 1 94.75 96 VAL A N 1
ATOM 752 C CA . VAL A 1 96 ? -7.738 12.984 15.555 1 94.75 96 VAL A CA 1
ATOM 753 C C . VAL A 1 96 ? -8.984 13.578 16.219 1 94.75 96 VAL A C 1
ATOM 755 O O . VAL A 1 96 ? -9.984 12.875 16.406 1 94.75 96 VAL A O 1
ATOM 758 N N . GLU A 1 97 ? -8.953 14.727 16.562 1 89.19 97 GLU A N 1
ATOM 759 C CA . GLU A 1 97 ? -10.031 15.406 17.266 1 89.19 97 GLU A CA 1
ATOM 760 C C . GLU A 1 97 ? -10.977 16.109 16.297 1 89.19 97 GLU A C 1
ATOM 762 O O . GLU A 1 97 ? -12.188 15.883 16.328 1 89.19 97 GLU A O 1
ATOM 767 N N . ASP A 1 98 ? -10.414 16.969 15.414 1 93.81 98 ASP A N 1
ATOM 768 C CA . ASP A 1 98 ? -11.18 17.812 14.492 1 93.81 98 ASP A CA 1
ATOM 769 C C . ASP A 1 98 ? -11.781 16.969 13.367 1 93.81 98 ASP A C 1
ATOM 771 O O . ASP A 1 98 ? -11.094 16.141 12.766 1 93.81 98 ASP A O 1
ATOM 775 N N . LYS A 1 99 ? -12.961 17.219 13.023 1 93.75 99 LYS A N 1
ATOM 776 C CA . LYS A 1 99 ? -13.688 16.391 12.07 1 93.75 99 LYS A CA 1
ATOM 777 C C . LYS A 1 99 ? -13.125 16.547 10.656 1 93.75 99 LYS A C 1
ATOM 779 O O . LYS A 1 99 ? -13.086 15.594 9.883 1 93.75 99 LYS A O 1
ATOM 784 N N . LYS A 1 100 ? -12.766 17.688 10.297 1 93.06 100 LYS A N 1
ATOM 785 C CA . LYS A 1 100 ? -12.203 17.922 8.969 1 93.06 100 LYS A CA 1
ATOM 786 C C . LYS A 1 100 ? -10.828 17.281 8.828 1 93.06 100 LYS A C 1
ATOM 788 O O . LYS A 1 100 ? -10.492 16.734 7.773 1 93.06 100 LYS A O 1
ATOM 793 N N . VAL A 1 101 ? -10.031 17.375 9.875 1 95.94 101 VAL A N 1
ATOM 794 C CA . VAL A 1 101 ? -8.734 16.703 9.906 1 95.94 101 VAL A CA 1
ATOM 795 C C . VAL A 1 101 ? -8.922 15.195 9.852 1 95.94 101 VAL A C 1
ATOM 797 O O . VAL A 1 101 ? -8.172 14.484 9.18 1 95.94 101 VAL A O 1
ATOM 800 N N . LEU A 1 102 ? -9.938 14.742 10.57 1 97 102 LEU A N 1
ATOM 801 C CA . LEU A 1 102 ? -10.242 13.312 10.578 1 97 102 LEU A CA 1
ATOM 802 C C . LEU A 1 102 ? -10.578 12.828 9.172 1 97 102 LEU A C 1
ATOM 804 O O . LEU A 1 102 ? -10.141 11.75 8.758 1 97 102 LEU A O 1
ATOM 808 N N . ASP A 1 103 ? -11.32 13.602 8.383 1 97.25 103 ASP A N 1
ATOM 809 C CA . ASP A 1 103 ? -11.648 13.211 7.012 1 97.25 103 ASP A CA 1
ATOM 810 C C . ASP A 1 103 ? -10.383 13.07 6.164 1 97.25 103 ASP A C 1
ATOM 812 O O . ASP A 1 103 ? -10.281 12.148 5.348 1 97.25 103 ASP A O 1
ATOM 816 N N . ALA A 1 104 ? -9.43 13.961 6.332 1 96.81 104 ALA A N 1
ATOM 817 C CA . ALA A 1 104 ? -8.164 13.852 5.613 1 96.81 104 ALA A CA 1
ATOM 818 C C . ALA A 1 104 ? -7.422 12.578 5.996 1 96.81 104 ALA A C 1
ATOM 820 O O . ALA A 1 104 ? -6.871 11.891 5.133 1 96.81 104 ALA A O 1
ATOM 821 N N . ALA A 1 105 ? -7.434 12.266 7.285 1 97.5 105 ALA A N 1
ATOM 822 C CA . ALA A 1 105 ? -6.785 11.055 7.77 1 97.5 105 ALA A CA 1
ATOM 823 C C . ALA A 1 105 ? -7.465 9.805 7.207 1 97.5 105 ALA A C 1
ATOM 825 O O . ALA A 1 105 ? -6.793 8.836 6.844 1 97.5 105 ALA A O 1
ATOM 826 N N . LEU A 1 106 ? -8.758 9.844 7.156 1 98 106 LEU A N 1
ATOM 827 C CA . LEU A 1 106 ? -9.523 8.711 6.645 1 98 106 LEU A CA 1
ATOM 828 C C . LEU A 1 106 ? -9.258 8.5 5.16 1 98 106 LEU A C 1
ATOM 830 O O . LEU A 1 106 ? -9.156 7.359 4.699 1 98 106 LEU A O 1
ATOM 834 N N . ILE A 1 107 ? -9.148 9.562 4.379 1 98.12 107 ILE A N 1
ATOM 835 C CA . ILE A 1 107 ? -8.82 9.453 2.961 1 98.12 107 ILE A CA 1
ATOM 836 C C . ILE A 1 107 ? -7.445 8.812 2.797 1 98.12 107 ILE A C 1
ATOM 838 O O . ILE A 1 107 ? -7.273 7.898 1.986 1 98.12 107 ILE A O 1
ATOM 842 N N . ASN A 1 108 ? -6.512 9.281 3.588 1 97.75 108 ASN A N 1
ATOM 843 C CA . ASN A 1 108 ? -5.168 8.719 3.547 1 97.75 108 ASN A CA 1
ATOM 844 C C . ASN A 1 108 ? -5.172 7.234 3.891 1 97.75 108 ASN A C 1
ATOM 846 O O . ASN A 1 108 ? -4.477 6.441 3.25 1 97.75 108 ASN A O 1
ATOM 850 N N . ALA A 1 109 ? -5.914 6.816 4.879 1 97.81 109 ALA A N 1
ATOM 851 C CA . ALA A 1 109 ? -6.039 5.418 5.277 1 97.81 109 ALA A CA 1
ATOM 852 C C . ALA A 1 109 ? -6.668 4.586 4.164 1 97.81 109 ALA A C 1
ATOM 854 O O . ALA A 1 109 ? -6.199 3.486 3.863 1 97.81 109 ALA A O 1
ATOM 855 N N . ALA A 1 110 ? -7.707 5.129 3.545 1 98.44 110 ALA A N 1
ATOM 856 C CA . ALA A 1 110 ? -8.367 4.441 2.439 1 98.44 110 ALA A CA 1
ATOM 857 C C . ALA A 1 110 ? -7.414 4.242 1.267 1 98.44 110 ALA A C 1
ATOM 859 O O . ALA A 1 110 ? -7.391 3.178 0.647 1 98.44 110 ALA A O 1
ATOM 860 N N . GLN A 1 111 ? -6.645 5.262 0.985 1 98.31 111 GLN A N 1
ATOM 861 C CA . GLN A 1 111 ? -5.688 5.168 -0.112 1 98.31 111 GLN A CA 1
ATOM 862 C C . GLN A 1 111 ? -4.633 4.102 0.168 1 98.31 111 GLN A C 1
ATOM 864 O O . GLN A 1 111 ? -4.172 3.422 -0.751 1 98.31 111 GLN A O 1
ATOM 869 N N . ALA A 1 112 ? -4.219 3.945 1.423 1 98 112 ALA A N 1
ATOM 870 C CA . ALA A 1 112 ? -3.273 2.887 1.771 1 98 112 ALA A CA 1
ATOM 871 C C . ALA A 1 112 ? -3.854 1.51 1.455 1 98 112 ALA A C 1
ATOM 873 O O . ALA A 1 112 ? -3.162 0.651 0.901 1 98 112 ALA A O 1
ATOM 874 N N . VAL A 1 113 ? -5.086 1.305 1.762 1 98.5 113 VAL A N 1
ATOM 875 C CA . VAL A 1 113 ? -5.762 0.044 1.478 1 98.5 113 VAL A CA 1
ATOM 876 C C . VAL A 1 113 ? -5.828 -0.179 -0.032 1 98.5 113 VAL A C 1
ATOM 878 O O . VAL A 1 113 ? -5.488 -1.259 -0.521 1 98.5 113 VAL A O 1
ATOM 881 N N . GLU A 1 114 ? -6.242 0.869 -0.774 1 98.69 114 GLU A N 1
ATOM 882 C CA . GLU A 1 114 ? -6.367 0.732 -2.223 1 98.69 114 GLU A CA 1
ATOM 883 C C . GLU A 1 114 ? -5.023 0.397 -2.863 1 98.69 114 GLU A C 1
ATOM 885 O O . GLU A 1 114 ? -4.949 -0.434 -3.77 1 98.69 114 GLU A O 1
ATOM 890 N N . HIS A 1 115 ? -4.016 1.064 -2.457 1 98.62 115 HIS A N 1
ATOM 891 C CA . HIS A 1 115 ? -2.703 0.804 -3.037 1 98.62 115 HIS A CA 1
ATOM 892 C C . HIS A 1 115 ? -2.221 -0.604 -2.701 1 98.62 115 HIS A C 1
ATOM 894 O O . HIS A 1 115 ? -1.591 -1.263 -3.529 1 98.62 115 HIS A O 1
ATOM 900 N N . TYR A 1 116 ? -2.51 -1.079 -1.489 1 98.56 116 TYR A N 1
ATOM 901 C CA . TYR A 1 116 ? -2.234 -2.475 -1.166 1 98.56 116 TYR A CA 1
ATOM 902 C C . TYR A 1 116 ? -2.961 -3.41 -2.125 1 98.56 116 TYR A C 1
ATOM 904 O O . TYR A 1 116 ? -2.361 -4.34 -2.668 1 98.56 116 TYR A O 1
ATOM 912 N N . GLU A 1 117 ? -4.199 -3.176 -2.334 1 98.75 117 GLU A N 1
ATOM 913 C CA . GLU A 1 117 ? -5.012 -4.02 -3.201 1 98.75 117 GLU A CA 1
ATOM 914 C C . GLU A 1 117 ? -4.547 -3.932 -4.652 1 98.75 117 GLU A C 1
ATOM 916 O O . GLU A 1 117 ? -4.496 -4.941 -5.355 1 98.75 117 GLU A O 1
ATOM 921 N N . ILE A 1 118 ? -4.211 -2.73 -5.102 1 98.69 118 ILE A N 1
ATOM 922 C CA . ILE A 1 118 ? -3.754 -2.539 -6.477 1 98.69 118 ILE A CA 1
ATOM 923 C C . ILE A 1 118 ? -2.514 -3.395 -6.73 1 98.69 118 ILE A C 1
ATOM 925 O O . ILE A 1 118 ? -2.408 -4.051 -7.77 1 98.69 118 ILE A O 1
ATOM 929 N N . VAL A 1 119 ? -1.65 -3.445 -5.773 1 98.38 119 VAL A N 1
ATOM 930 C CA . VAL A 1 119 ? -0.434 -4.234 -5.926 1 98.38 119 VAL A CA 1
ATOM 931 C C . VAL A 1 119 ? -0.786 -5.723 -5.977 1 98.38 119 VAL A C 1
ATOM 933 O O . VAL A 1 119 ? -0.31 -6.445 -6.852 1 98.38 119 VAL A O 1
ATOM 936 N N . ARG A 1 120 ? -1.581 -6.18 -5.059 1 98.38 120 ARG A N 1
ATOM 937 C CA . ARG A 1 120 ? -1.882 -7.602 -4.949 1 98.38 120 ARG A CA 1
ATOM 938 C C . ARG A 1 120 ? -2.67 -8.094 -6.16 1 98.38 120 ARG A C 1
ATOM 940 O O . ARG A 1 120 ? -2.32 -9.102 -6.77 1 98.38 120 ARG A O 1
ATOM 947 N N . TYR A 1 121 ? -3.693 -7.348 -6.547 1 98.75 121 TYR A N 1
ATOM 948 C CA . TYR A 1 121 ? -4.477 -7.75 -7.707 1 98.75 121 TYR A CA 1
ATOM 949 C C . TYR A 1 121 ? -3.662 -7.625 -8.992 1 98.75 121 TYR A C 1
ATOM 951 O O . TYR A 1 121 ? -3.818 -8.422 -9.914 1 98.75 121 TYR A O 1
ATOM 959 N N . GLY A 1 122 ? -2.807 -6.586 -9.102 1 98.31 122 GLY A N 1
ATOM 960 C CA . GLY A 1 122 ? -1.931 -6.48 -10.258 1 98.31 122 GLY A CA 1
ATOM 961 C C . GLY A 1 122 ? -1.052 -7.703 -10.453 1 98.31 122 GLY A C 1
ATOM 962 O O . GLY A 1 122 ? -0.952 -8.234 -11.562 1 98.31 122 GLY A O 1
ATOM 963 N N . SER A 1 123 ? -0.454 -8.164 -9.375 1 97.94 123 SER A N 1
ATOM 964 C CA . SER A 1 123 ? 0.389 -9.352 -9.438 1 97.94 123 SER A CA 1
ATOM 965 C C . SER A 1 123 ? -0.43 -10.594 -9.781 1 97.94 123 SER A C 1
ATOM 967 O O . SER A 1 123 ? -0.011 -11.414 -10.594 1 97.94 123 SER A O 1
ATOM 969 N N . LEU A 1 124 ? -1.598 -10.68 -9.172 1 98.56 124 LEU A N 1
ATOM 970 C CA . LEU A 1 124 ? -2.453 -11.836 -9.43 1 98.56 124 LEU A CA 1
ATOM 971 C C . LEU A 1 124 ? -2.85 -11.906 -10.898 1 98.56 124 LEU A C 1
ATOM 973 O O . LEU A 1 124 ? -2.834 -12.984 -11.492 1 98.56 124 LEU A O 1
ATOM 977 N N . VAL A 1 125 ? -3.205 -10.781 -11.508 1 98.5 125 VAL A N 1
ATOM 978 C CA . VAL A 1 125 ? -3.57 -10.734 -12.922 1 98.5 125 VAL A CA 1
ATOM 979 C C . VAL A 1 125 ? -2.389 -11.195 -13.773 1 98.5 125 VAL A C 1
ATOM 981 O O . VAL A 1 125 ? -2.543 -12.055 -14.648 1 98.5 125 VAL A O 1
ATOM 984 N N . SER A 1 126 ? -1.224 -10.688 -13.469 1 97.5 126 SER A N 1
ATOM 985 C CA . SER A 1 126 ? -0.017 -11.031 -14.219 1 97.5 126 SER A CA 1
ATOM 986 C C . SER A 1 126 ? 0.316 -12.508 -14.086 1 97.5 126 SER A C 1
ATOM 988 O O . SER A 1 126 ? 0.61 -13.18 -15.078 1 97.5 126 SER A O 1
ATOM 990 N N . TRP A 1 127 ? 0.232 -13.062 -12.891 1 97.56 127 TRP A N 1
ATOM 991 C CA . TRP A 1 127 ? 0.567 -14.461 -12.641 1 97.56 127 TRP A CA 1
ATOM 992 C C . TRP A 1 127 ? -0.466 -15.391 -13.273 1 97.56 127 TRP A C 1
ATOM 994 O O . TRP A 1 127 ? -0.123 -16.469 -13.773 1 97.56 127 TRP A O 1
ATOM 1004 N N . ALA A 1 128 ? -1.716 -14.977 -13.188 1 97.94 128 ALA A N 1
ATOM 1005 C CA . ALA A 1 128 ? -2.748 -15.773 -13.852 1 97.94 128 ALA A CA 1
ATOM 1006 C C . ALA A 1 128 ? -2.469 -15.906 -15.344 1 97.94 128 ALA A C 1
ATOM 1008 O O . ALA A 1 128 ? -2.566 -17 -15.906 1 97.94 128 ALA A O 1
ATOM 1009 N N . LYS A 1 129 ? -2.102 -14.82 -16.016 1 97 129 LYS A N 1
ATOM 1010 C CA . LYS A 1 129 ? -1.76 -14.852 -17.438 1 97 129 LYS A CA 1
ATOM 1011 C C . LYS A 1 129 ? -0.548 -15.742 -17.703 1 97 129 LYS A C 1
ATOM 1013 O O . LYS A 1 129 ? -0.548 -16.547 -18.625 1 97 129 LYS A O 1
ATOM 1018 N N . LEU A 1 130 ? 0.42 -15.656 -16.859 1 95.44 130 LEU A N 1
ATOM 1019 C CA . LEU A 1 130 ? 1.626 -16.469 -16.953 1 95.44 130 LEU A CA 1
ATOM 1020 C C . LEU A 1 130 ? 1.286 -17.953 -16.891 1 95.44 130 LEU A C 1
ATOM 1022 O O . LEU A 1 130 ? 1.889 -18.766 -17.594 1 95.44 130 LEU A O 1
ATOM 1026 N N . LEU A 1 131 ? 0.321 -18.25 -16.062 1 96.25 131 LEU A N 1
ATOM 1027 C CA . LEU A 1 131 ? -0.058 -19.641 -15.812 1 96.25 131 LEU A CA 1
ATOM 1028 C C . LEU A 1 131 ? -1.05 -20.125 -16.859 1 96.25 131 LEU A C 1
ATOM 1030 O O . LEU A 1 131 ? -1.541 -21.266 -16.781 1 96.25 131 LEU A O 1
ATOM 1034 N N . GLY A 1 132 ? -1.437 -19.281 -17.844 1 96.31 132 GLY A N 1
ATOM 1035 C CA . GLY A 1 132 ? -2.361 -19.641 -18.906 1 96.31 132 GLY A CA 1
ATOM 1036 C C . GLY A 1 132 ? -3.814 -19.609 -18.469 1 96.31 132 GLY A C 1
ATOM 1037 O O . GLY A 1 132 ? -4.676 -20.219 -19.109 1 96.31 132 GLY A O 1
ATOM 1038 N N . ARG A 1 133 ? -3.99 -18.984 -17.391 1 97.12 133 ARG A N 1
ATOM 1039 C CA . ARG A 1 133 ? -5.348 -18.875 -16.859 1 97.12 133 ARG A CA 1
ATOM 1040 C C . ARG A 1 133 ? -5.938 -17.5 -17.172 1 97.12 133 ARG A C 1
ATOM 1042 O O . ARG A 1 133 ? -6.301 -16.766 -16.25 1 97.12 133 ARG A O 1
ATOM 1049 N N . ASN A 1 134 ? -6.191 -17.219 -18.375 1 98.06 134 ASN A N 1
ATOM 1050 C CA . ASN A 1 134 ? -6.758 -15.945 -18.797 1 98.06 134 ASN A CA 1
ATOM 1051 C C . ASN A 1 134 ? -8.18 -15.75 -18.281 1 98.06 134 ASN A C 1
ATOM 1053 O O . ASN A 1 134 ? -8.625 -14.625 -18.094 1 98.06 134 ASN A O 1
ATOM 1057 N N . ASP A 1 135 ? -8.828 -16.828 -18.031 1 98.25 135 ASP A N 1
ATOM 1058 C CA . ASP A 1 135 ? -10.164 -16.766 -17.453 1 98.25 135 ASP A CA 1
ATOM 1059 C C . ASP A 1 135 ? -10.117 -16.156 -16.047 1 98.25 135 ASP A C 1
ATOM 1061 O O . ASP A 1 135 ? -10.875 -15.234 -15.742 1 98.25 135 ASP A O 1
ATOM 1065 N N . CYS A 1 136 ? -9.188 -16.625 -15.211 1 98.62 136 CYS A N 1
ATOM 1066 C CA . CYS A 1 136 ? -9 -16.047 -13.883 1 98.62 136 CYS A CA 1
ATOM 1067 C C . CYS A 1 136 ? -8.539 -14.602 -13.969 1 98.62 136 CYS A C 1
ATOM 1069 O O . CYS A 1 136 ? -9.039 -13.742 -13.234 1 98.62 136 CYS A O 1
ATOM 1071 N N . ALA A 1 137 ? -7.566 -14.328 -14.906 1 98.69 137 ALA A N 1
ATOM 1072 C CA . ALA A 1 137 ? -7.02 -12.984 -15.062 1 98.69 137 ALA A CA 1
ATOM 1073 C C . ALA A 1 137 ? -8.117 -11.969 -15.367 1 98.69 137 ALA A C 1
ATOM 1075 O O . ALA A 1 137 ? -8.117 -10.859 -14.836 1 98.69 137 ALA A O 1
ATOM 1076 N N . ALA A 1 138 ? -9.047 -12.375 -16.172 1 98.81 138 ALA A N 1
ATOM 1077 C CA . ALA A 1 138 ? -10.117 -11.477 -16.594 1 98.81 138 ALA A CA 1
ATOM 1078 C C . ALA A 1 138 ? -11 -11.086 -15.398 1 98.81 138 ALA A C 1
ATOM 1080 O O . ALA A 1 138 ? -11.398 -9.93 -15.266 1 98.81 138 ALA A O 1
ATOM 1081 N N . VAL A 1 139 ? -11.297 -12.016 -14.547 1 98.88 139 VAL A N 1
ATOM 1082 C CA . VAL A 1 139 ? -12.133 -11.75 -13.375 1 98.88 139 VAL A CA 1
ATOM 1083 C C . VAL A 1 139 ? -11.375 -10.852 -12.398 1 98.88 139 VAL A C 1
ATOM 1085 O O . VAL A 1 139 ? -11.93 -9.875 -11.891 1 98.88 139 VAL A O 1
ATOM 1088 N N . LEU A 1 140 ? -10.117 -11.141 -12.148 1 98.88 140 LEU A N 1
ATOM 1089 C CA . LEU A 1 140 ? -9.281 -10.375 -11.227 1 98.88 140 LEU A CA 1
ATOM 1090 C C . LEU A 1 140 ? -9.055 -8.961 -11.734 1 98.88 140 LEU A C 1
ATOM 1092 O O . LEU A 1 140 ? -8.977 -8.016 -10.953 1 98.88 140 LEU A O 1
ATOM 1096 N N . GLN A 1 141 ? -9 -8.82 -13.07 1 98.88 141 GLN A N 1
ATOM 1097 C CA . GLN A 1 141 ? -8.797 -7.512 -13.695 1 98.88 141 GLN A CA 1
ATOM 1098 C C . GLN A 1 141 ? -9.969 -6.574 -13.398 1 98.88 141 GLN A C 1
ATOM 1100 O O . GLN A 1 141 ? -9.773 -5.371 -13.234 1 98.88 141 GLN A O 1
ATOM 1105 N N . LYS A 1 142 ? -11.141 -7.105 -13.344 1 98.88 142 LYS A N 1
ATOM 1106 C CA . LYS A 1 142 ? -12.297 -6.285 -13.008 1 98.88 142 LYS A CA 1
ATOM 1107 C C . LYS A 1 142 ? -12.133 -5.637 -11.633 1 98.88 142 LYS A C 1
ATOM 1109 O O . LYS A 1 142 ? -12.398 -4.445 -11.469 1 98.88 142 LYS A O 1
ATOM 1114 N N . THR A 1 143 ? -11.664 -6.434 -10.656 1 98.88 143 THR A N 1
ATOM 1115 C CA . THR A 1 143 ? -11.422 -5.91 -9.32 1 98.88 143 THR A CA 1
ATOM 1116 C C . THR A 1 143 ? -10.312 -4.863 -9.336 1 98.88 143 THR A C 1
ATOM 1118 O O . THR A 1 143 ? -10.445 -3.797 -8.734 1 98.88 143 THR A O 1
ATOM 1121 N N . LEU A 1 144 ? -9.242 -5.172 -10.008 1 98.81 144 LEU A N 1
ATOM 1122 C CA . LEU A 1 144 ? -8.133 -4.234 -10.109 1 98.81 144 LEU A CA 1
ATOM 1123 C C . LEU A 1 144 ? -8.602 -2.896 -10.68 1 98.81 144 LEU A C 1
ATOM 1125 O O . LEU A 1 144 ? -8.219 -1.837 -10.172 1 98.81 144 LEU A O 1
ATOM 1129 N N . ASP A 1 145 ? -9.445 -2.945 -11.711 1 98.75 145 ASP A N 1
ATOM 1130 C CA . ASP A 1 145 ? -9.953 -1.724 -12.328 1 98.75 145 ASP A CA 1
ATOM 1131 C C . ASP A 1 145 ? -10.812 -0.933 -11.344 1 98.75 145 ASP A C 1
ATOM 1133 O O . ASP A 1 145 ? -10.734 0.296 -11.289 1 98.75 145 ASP A O 1
ATOM 1137 N N . GLU A 1 146 ? -11.648 -1.624 -10.586 1 98.69 146 GLU A N 1
ATOM 1138 C CA . GLU A 1 146 ? -12.477 -0.96 -9.586 1 98.69 146 GLU A CA 1
ATOM 1139 C C . GLU A 1 146 ? -11.617 -0.31 -8.5 1 98.69 146 GLU A C 1
ATOM 1141 O O . GLU A 1 146 ? -11.914 0.793 -8.047 1 98.69 146 GLU A O 1
ATOM 1146 N N . GLU A 1 147 ? -10.492 -0.955 -8.07 1 98.81 147 GLU A N 1
ATOM 1147 C CA . GLU A 1 147 ? -9.602 -0.383 -7.062 1 98.81 147 GLU A CA 1
ATOM 1148 C C . GLU A 1 147 ? -8.914 0.872 -7.59 1 98.81 147 GLU A C 1
ATOM 1150 O O . GLU A 1 147 ? -8.766 1.857 -6.863 1 98.81 147 GLU A O 1
ATOM 1155 N N . LYS A 1 148 ? -8.461 0.82 -8.836 1 98.5 148 LYS A N 1
ATOM 1156 C CA . LYS A 1 148 ? -7.852 1.998 -9.445 1 98.5 148 LYS A CA 1
ATOM 1157 C C . LYS A 1 148 ? -8.844 3.15 -9.531 1 98.5 148 LYS A C 1
ATOM 1159 O O . LYS A 1 148 ? -8.492 4.305 -9.273 1 98.5 148 LYS A O 1
ATOM 1164 N N . ALA A 1 149 ? -10.055 2.84 -9.914 1 98.31 149 ALA A N 1
ATOM 1165 C CA . ALA A 1 149 ? -11.094 3.857 -10 1 98.31 149 ALA A CA 1
ATOM 1166 C C . ALA A 1 149 ? -11.375 4.465 -8.625 1 98.31 149 ALA A C 1
ATOM 1168 O O . ALA A 1 149 ? -11.555 5.68 -8.508 1 98.31 149 ALA A O 1
ATOM 1169 N N . THR A 1 150 ? -11.438 3.609 -7.59 1 98.19 150 THR A N 1
ATOM 1170 C CA . THR A 1 150 ? -11.672 4.094 -6.234 1 98.19 150 THR A CA 1
ATOM 1171 C C . THR A 1 150 ? -10.539 5 -5.777 1 98.19 150 THR A C 1
ATOM 1173 O O . THR A 1 150 ? -10.773 6.051 -5.176 1 98.19 150 THR A O 1
ATOM 1176 N N . ASP A 1 151 ? -9.312 4.605 -6.039 1 98.06 151 ASP A N 1
ATOM 1177 C CA . ASP A 1 151 ? -8.164 5.426 -5.676 1 98.06 151 ASP A CA 1
ATOM 1178 C C . ASP A 1 151 ? -8.227 6.793 -6.359 1 98.06 151 ASP A C 1
ATOM 1180 O O . ASP A 1 151 ? -7.883 7.809 -5.754 1 98.06 151 ASP A O 1
ATOM 1184 N N . LYS A 1 152 ? -8.609 6.836 -7.645 1 97.62 152 LYS A N 1
ATOM 1185 C CA . LYS A 1 152 ? -8.758 8.094 -8.367 1 97.62 152 LYS A CA 1
ATOM 1186 C C . LYS A 1 152 ? -9.812 8.984 -7.715 1 97.62 152 LYS A C 1
ATOM 1188 O O . LYS A 1 152 ? -9.625 10.195 -7.598 1 97.62 152 LYS A O 1
ATOM 1193 N N . LYS A 1 153 ? -10.906 8.43 -7.305 1 96.94 153 LYS A N 1
ATOM 1194 C CA . LYS A 1 153 ? -11.953 9.172 -6.617 1 96.94 153 LYS A CA 1
ATOM 1195 C C . LYS A 1 153 ? -11.445 9.75 -5.301 1 96.94 153 LYS A C 1
ATOM 1197 O O . LYS A 1 153 ? -11.766 10.891 -4.949 1 96.94 153 LYS A O 1
ATOM 1202 N N . LEU A 1 154 ? -10.703 8.938 -4.566 1 97.25 154 LEU A N 1
ATOM 1203 C CA . LEU A 1 154 ? -10.141 9.398 -3.299 1 97.25 154 LEU A CA 1
ATOM 1204 C C . LEU A 1 154 ? -9.172 10.555 -3.521 1 97.25 154 LEU A C 1
ATOM 1206 O O . LEU A 1 154 ? -9.133 11.492 -2.725 1 97.25 154 LEU A O 1
ATOM 1210 N N . ASN A 1 155 ? -8.383 10.477 -4.637 1 96.12 155 ASN A N 1
ATOM 1211 C CA . ASN A 1 155 ? -7.504 11.578 -4.992 1 96.12 155 ASN A CA 1
ATOM 1212 C C . ASN A 1 155 ? -8.289 12.867 -5.23 1 96.12 155 ASN A C 1
ATOM 1214 O O . ASN A 1 155 ? -7.891 13.938 -4.766 1 96.12 155 ASN A O 1
ATOM 1218 N N . THR A 1 156 ? -9.367 12.781 -5.926 1 95.06 156 THR A N 1
ATOM 1219 C CA . THR A 1 156 ? -10.219 13.93 -6.215 1 95.06 156 THR A CA 1
ATOM 1220 C C . THR A 1 156 ? -10.797 14.508 -4.926 1 95.06 156 THR A C 1
ATOM 1222 O O . THR A 1 156 ? -10.82 15.727 -4.746 1 95.06 156 THR A O 1
ATOM 1225 N N . LEU A 1 157 ? -11.219 13.703 -4.051 1 94 157 LEU A N 1
ATOM 1226 C CA . LEU A 1 157 ? -11.766 14.148 -2.777 1 94 157 LEU A CA 1
ATOM 1227 C C . LEU A 1 157 ? -10.703 14.844 -1.937 1 94 157 LEU A C 1
ATOM 1229 O O . LEU A 1 157 ? -10.969 15.875 -1.319 1 94 157 LEU A O 1
ATOM 1233 N N . ALA A 1 158 ? -9.555 14.242 -1.902 1 93.44 158 ALA A N 1
ATOM 1234 C CA . ALA A 1 158 ? -8.445 14.836 -1.158 1 93.44 158 ALA A CA 1
ATOM 1235 C C . ALA A 1 158 ? -8.117 16.234 -1.686 1 93.44 158 ALA A C 1
ATOM 1237 O O . ALA A 1 158 ? -7.918 17.172 -0.906 1 93.44 158 ALA A O 1
ATOM 1238 N N . GLU A 1 159 ? -8.086 16.375 -3.016 1 90.5 159 GLU A N 1
ATOM 1239 C CA . GLU A 1 159 ? -7.797 17.656 -3.645 1 90.5 159 GLU A CA 1
ATOM 1240 C C . GLU A 1 159 ? -8.883 18.688 -3.33 1 90.5 159 GLU A C 1
ATOM 1242 O O . GLU A 1 159 ? -8.586 19.859 -3.105 1 90.5 159 GLU A O 1
ATOM 1247 N N . SER A 1 160 ? -10.062 18.234 -3.316 1 87.44 160 SER A N 1
ATOM 1248 C CA . SER A 1 160 ? -11.18 19.125 -3.012 1 87.44 160 SER A CA 1
ATOM 1249 C C . SER A 1 160 ? -11.109 19.641 -1.578 1 87.44 160 SER A C 1
ATOM 1251 O O . SER A 1 160 ? -11.383 20.812 -1.317 1 87.44 160 SER A O 1
ATOM 1253 N N . GLN A 1 161 ? -10.742 18.828 -0.683 1 82.94 161 GLN A N 1
ATOM 1254 C CA . GLN A 1 161 ? -10.617 19.234 0.715 1 82.94 161 GLN A CA 1
ATOM 1255 C C . GLN A 1 161 ? -9.477 20.219 0.903 1 82.94 161 GLN A C 1
ATOM 1257 O O . GLN A 1 161 ? -9.602 21.172 1.674 1 82.94 161 GLN A O 1
ATOM 1262 N N . VAL A 1 162 ? -8.477 19.984 0.164 1 75.25 162 VAL A N 1
ATOM 1263 C CA . VAL A 1 162 ? -7.324 20.875 0.228 1 75.25 162 VAL A CA 1
ATOM 1264 C C . VAL A 1 162 ? -7.699 22.25 -0.323 1 75.25 162 VAL A C 1
ATOM 1266 O O . VAL A 1 162 ? -7.371 23.266 0.273 1 75.25 162 VAL A O 1
ATOM 1269 N N . ASN A 1 163 ? -8.438 22.172 -1.356 1 73.62 163 ASN A N 1
ATOM 1270 C CA . ASN A 1 163 ? -8.859 23.422 -1.982 1 73.62 163 ASN A CA 1
ATOM 1271 C C . ASN A 1 163 ? -9.836 24.203 -1.094 1 73.62 163 ASN A C 1
ATOM 1273 O O . ASN A 1 163 ? -9.766 25.422 -1.015 1 73.62 163 ASN A O 1
ATOM 1277 N N . LEU A 1 164 ? -10.609 23.5 -0.381 1 72.5 164 LEU A N 1
ATOM 1278 C CA . LEU A 1 164 ? -11.578 24.125 0.503 1 72.5 164 LEU A CA 1
ATOM 1279 C C . LEU A 1 164 ? -10.891 24.75 1.719 1 72.5 164 LEU A C 1
ATOM 1281 O O . LEU A 1 164 ? -11.258 25.844 2.158 1 72.5 164 LEU A O 1
ATOM 1285 N N . ARG A 1 165 ? -9.977 24.219 2.156 1 73.19 165 ARG A N 1
ATOM 1286 C CA . ARG A 1 165 ? -9.266 24.703 3.338 1 73.19 165 ARG A CA 1
ATOM 1287 C C . ARG A 1 165 ? -8.375 25.875 2.992 1 73.19 165 ARG A C 1
ATOM 1289 O O . ARG A 1 165 ? -8.156 26.766 3.822 1 73.19 165 ARG A O 1
ATOM 1296 N N . ALA A 1 166 ? -7.844 25.875 1.82 1 68.44 166 ALA A N 1
ATOM 1297 C CA . ALA A 1 166 ? -7.004 26.984 1.375 1 68.44 166 ALA A CA 1
ATOM 1298 C C . ALA A 1 166 ? -7.836 28.25 1.147 1 68.44 166 ALA A C 1
ATOM 1300 O O . ALA A 1 166 ? -7.348 29.359 1.346 1 68.44 166 ALA A O 1
ATOM 1301 N N . ALA A 1 167 ? -9.109 28.078 0.785 1 65.88 167 ALA A N 1
ATOM 1302 C CA . ALA A 1 167 ? -9.992 29.203 0.49 1 65.88 167 ALA A CA 1
ATOM 1303 C C . ALA A 1 167 ? -10.578 29.797 1.771 1 65.88 167 ALA A C 1
ATOM 1305 O O . ALA A 1 167 ? -11.047 30.938 1.779 1 65.88 167 ALA A O 1
ATOM 1306 N N . GLY A 1 168 ? -10.516 29.062 2.859 1 55.28 168 GLY A N 1
ATOM 1307 C CA . GLY A 1 168 ? -11.133 29.625 4.047 1 55.28 168 GLY A CA 1
ATOM 1308 C C . GLY A 1 168 ? -10.133 30.078 5.09 1 55.28 168 GLY A C 1
ATOM 1309 O O . GLY A 1 168 ? -10.219 31.188 5.605 1 55.28 168 GLY A O 1
ATOM 1310 N N . MET B 1 1 ? -9.664 5.859 32.938 1 25.58 1 MET B N 1
ATOM 1311 C CA . MET B 1 1 ? -10.227 6.586 31.812 1 25.58 1 MET B CA 1
ATOM 1312 C C . MET B 1 1 ? -9.211 7.562 31.219 1 25.58 1 MET B C 1
ATOM 1314 O O . MET B 1 1 ? -9.164 8.727 31.625 1 25.58 1 MET B O 1
ATOM 1318 N N . GLY B 1 2 ? -7.938 7.344 31.281 1 34.31 2 GLY B N 1
ATOM 1319 C CA . GLY B 1 2 ? -6.816 8.273 31.281 1 34.31 2 GLY B CA 1
ATOM 1320 C C . GLY B 1 2 ? -6.91 9.336 30.203 1 34.31 2 GLY B C 1
ATOM 1321 O O . GLY B 1 2 ? -7.449 9.086 29.125 1 34.31 2 GLY B O 1
ATOM 1322 N N . LEU B 1 3 ? -7.051 10.586 30.484 1 38.59 3 LEU B N 1
ATOM 1323 C CA . LEU B 1 3 ? -7.453 11.719 29.656 1 38.59 3 LEU B CA 1
ATOM 1324 C C . LEU B 1 3 ? -6.809 11.641 28.281 1 38.59 3 LEU B C 1
ATOM 1326 O O . LEU B 1 3 ? -5.625 11.953 28.125 1 38.59 3 LEU B O 1
ATOM 1330 N N . PHE B 1 4 ? -6.668 10.484 27.484 1 44.97 4 PHE B N 1
ATOM 1331 C CA . PHE B 1 4 ? -5.957 10.258 26.234 1 44.97 4 PHE B CA 1
ATOM 1332 C C . PHE B 1 4 ? -6.168 11.422 25.266 1 44.97 4 PHE B C 1
ATOM 1334 O O . PHE B 1 4 ? -7.258 11.594 24.719 1 44.97 4 PHE B O 1
ATOM 1341 N N . THR B 1 5 ? -5.703 12.445 25.594 1 53.69 5 THR B N 1
ATOM 1342 C CA . THR B 1 5 ? -5.809 13.68 24.812 1 53.69 5 THR B CA 1
ATOM 1343 C C . THR B 1 5 ? -5.465 13.422 23.344 1 53.69 5 THR B C 1
ATOM 1345 O O . THR B 1 5 ? -4.551 12.656 23.047 1 53.69 5 THR B O 1
ATOM 1348 N N . LYS B 1 6 ? -6.383 13.547 22.5 1 70.88 6 LYS B N 1
ATOM 1349 C CA . LYS B 1 6 ? -6.133 13.453 21.062 1 70.88 6 LYS B CA 1
ATOM 1350 C C . LYS B 1 6 ? -5 14.391 20.641 1 70.88 6 LYS B C 1
ATOM 1352 O O . LYS B 1 6 ? -5.074 15.594 20.859 1 70.88 6 LYS B O 1
ATOM 1357 N N . ASP B 1 7 ? -4.066 13.766 20.156 1 83 7 ASP B N 1
ATOM 1358 C CA . ASP B 1 7 ? -2.82 14.484 19.906 1 83 7 ASP B CA 1
ATOM 1359 C C . ASP B 1 7 ? -2.852 15.18 18.547 1 83 7 ASP B C 1
ATOM 1361 O O . ASP B 1 7 ? -2.068 16.094 18.281 1 83 7 ASP B O 1
ATOM 1365 N N . ILE B 1 8 ? -3.9 14.797 17.719 1 94.19 8 ILE B N 1
ATOM 1366 C CA . ILE B 1 8 ? -3.957 15.414 16.406 1 94.19 8 ILE B CA 1
ATOM 1367 C C . ILE B 1 8 ? -5.18 16.328 16.312 1 94.19 8 ILE B C 1
ATOM 1369 O O . ILE B 1 8 ? -6.309 15.844 16.172 1 94.19 8 ILE B O 1
ATOM 1373 N N . LYS B 1 9 ? -4.988 17.594 16.312 1 95 9 LYS B N 1
ATOM 1374 C CA . LYS B 1 9 ? -6.074 18.578 16.344 1 95 9 LYS B CA 1
ATOM 1375 C C . LYS B 1 9 ? -6.145 19.359 15.031 1 95 9 LYS B C 1
ATOM 1377 O O . LYS B 1 9 ? -7.215 19.828 14.641 1 95 9 LYS B O 1
ATOM 1382 N N . THR B 1 10 ? -4.973 19.594 14.398 1 96.06 10 THR B N 1
ATOM 1383 C CA . THR B 1 10 ? -4.879 20.391 13.188 1 96.06 10 THR B CA 1
ATOM 1384 C C . THR B 1 10 ? -4.254 19.578 12.055 1 96.06 10 THR B C 1
ATOM 1386 O O . THR B 1 10 ? -3.695 18.5 12.281 1 96.06 10 THR B O 1
ATOM 1389 N N . MET B 1 11 ? -4.352 20.156 10.883 1 96.38 11 MET B N 1
ATOM 1390 C CA . MET B 1 11 ? -3.682 19.531 9.75 1 96.38 11 MET B CA 1
ATOM 1391 C C . MET B 1 11 ? -2.174 19.484 9.969 1 96.38 11 MET B C 1
ATOM 1393 O O . MET B 1 11 ? -1.512 18.531 9.523 1 96.38 11 MET B O 1
ATOM 1397 N N . ASP B 1 12 ? -1.711 20.484 10.656 1 96.94 12 ASP B N 1
ATOM 1398 C CA . ASP B 1 12 ? -0.285 20.5 10.969 1 96.94 12 ASP B CA 1
ATOM 1399 C C . ASP B 1 12 ? 0.09 19.312 11.867 1 96.94 12 ASP B C 1
ATOM 1401 O O . ASP B 1 12 ? 1.124 18.672 11.664 1 96.94 12 ASP B O 1
ATOM 1405 N N . ASP B 1 13 ? -0.714 19 12.828 1 96.88 13 ASP B N 1
ATOM 1406 C CA . ASP B 1 13 ? -0.484 17.859 13.695 1 96.88 13 ASP B CA 1
ATOM 1407 C C . ASP B 1 13 ? -0.502 16.547 12.891 1 96.88 13 ASP B C 1
ATOM 1409 O O . ASP B 1 13 ? 0.317 15.664 13.125 1 96.88 13 ASP B O 1
ATOM 1413 N N . LEU B 1 14 ? -1.486 16.469 12.008 1 97.31 14 LEU B N 1
ATOM 1414 C CA . LEU B 1 14 ? -1.593 15.273 11.18 1 97.31 14 LEU B CA 1
ATOM 1415 C C . LEU B 1 14 ? -0.358 15.117 10.297 1 97.31 14 LEU B C 1
ATOM 1417 O O . LEU B 1 14 ? 0.161 14.008 10.141 1 97.31 14 LEU B O 1
ATOM 1421 N N . PHE B 1 15 ? 0.076 16.266 9.742 1 98.12 15 PHE B N 1
ATOM 1422 C CA . PHE B 1 15 ? 1.276 16.297 8.914 1 98.12 15 PHE B CA 1
ATOM 1423 C C . PHE B 1 15 ? 2.484 15.797 9.695 1 98.12 15 PHE B C 1
ATOM 1425 O O . PHE B 1 15 ? 3.195 14.898 9.234 1 98.12 15 PHE B O 1
ATOM 1432 N N . VAL B 1 16 ? 2.678 16.266 10.844 1 97.69 16 VAL B N 1
ATOM 1433 C CA . VAL B 1 16 ? 3.834 15.898 11.656 1 97.69 16 VAL B CA 1
ATOM 1434 C C . VAL B 1 16 ? 3.725 14.438 12.078 1 97.69 16 VAL B C 1
ATOM 1436 O O . VAL B 1 16 ? 4.715 13.703 12.062 1 97.69 16 VAL B O 1
ATOM 1439 N N . HIS B 1 17 ? 2.561 14.031 12.438 1 96.81 17 HIS B N 1
ATOM 1440 C CA . HIS B 1 17 ? 2.346 12.641 12.805 1 96.81 17 HIS B CA 1
ATOM 1441 C C . HIS B 1 17 ? 2.736 11.703 11.672 1 96.81 17 HIS B C 1
ATOM 1443 O O . HIS B 1 17 ? 3.414 10.695 11.891 1 96.81 17 HIS B O 1
ATOM 1449 N N . GLN B 1 18 ? 2.281 11.984 10.445 1 97.5 18 GLN B N 1
ATOM 1450 C CA . GLN B 1 18 ? 2.615 11.133 9.305 1 97.5 18 GLN B CA 1
ATOM 1451 C C . GLN B 1 18 ? 4.105 11.211 8.984 1 97.5 18 GLN B C 1
ATOM 1453 O O . GLN B 1 18 ? 4.703 10.227 8.547 1 97.5 18 GLN B O 1
ATOM 1458 N N . LEU B 1 19 ? 4.742 12.375 9.164 1 98.06 19 LEU B N 1
ATOM 1459 C CA . LEU B 1 19 ? 6.188 12.477 9.023 1 98.06 19 LEU B CA 1
ATOM 1460 C C . LEU B 1 19 ? 6.895 11.5 9.961 1 98.06 19 LEU B C 1
ATOM 1462 O O . LEU B 1 19 ? 7.844 10.828 9.555 1 98.06 19 LEU B O 1
ATOM 1466 N N . GLN B 1 20 ? 6.406 11.492 11.141 1 97.81 20 GLN B N 1
ATOM 1467 C CA . GLN B 1 20 ? 6.996 10.609 12.141 1 97.81 20 GLN B CA 1
ATOM 1468 C C . GLN B 1 20 ? 6.781 9.148 11.773 1 97.81 20 GLN B C 1
ATOM 1470 O O . GLN B 1 20 ? 7.676 8.32 11.961 1 97.81 20 GLN B O 1
ATOM 1475 N N . ASP B 1 21 ? 5.617 8.867 11.25 1 97.19 21 ASP B N 1
ATOM 1476 C CA . ASP B 1 21 ? 5.273 7.508 10.828 1 97.19 21 ASP B CA 1
ATOM 1477 C C . ASP B 1 21 ? 6.176 7.043 9.68 1 97.19 21 ASP B C 1
ATOM 1479 O O . ASP B 1 21 ? 6.723 5.941 9.727 1 97.19 21 ASP B O 1
ATOM 1483 N N . ILE B 1 22 ? 6.297 7.848 8.648 1 98.44 22 ILE B N 1
ATOM 1484 C CA . ILE B 1 22 ? 7.047 7.438 7.469 1 98.44 22 ILE B CA 1
ATOM 1485 C C . ILE B 1 22 ? 8.539 7.441 7.777 1 98.44 22 ILE B C 1
ATOM 1487 O O . ILE B 1 22 ? 9.305 6.684 7.18 1 98.44 22 ILE B O 1
ATOM 1491 N N . TYR B 1 23 ? 8.961 8.281 8.742 1 98.56 23 TYR B N 1
ATOM 1492 C CA . TYR B 1 23 ? 10.336 8.234 9.227 1 98.56 23 TYR B CA 1
ATOM 1493 C C . TYR B 1 23 ? 10.648 6.879 9.844 1 98.56 23 TYR B C 1
ATOM 1495 O O . TYR B 1 23 ? 11.688 6.281 9.555 1 98.56 23 TYR B O 1
ATOM 1503 N N . TYR B 1 24 ? 9.781 6.379 10.648 1 98.5 24 TYR B N 1
ATOM 1504 C CA . TYR B 1 24 ? 9.898 5.031 11.195 1 98.5 24 TYR B CA 1
ATOM 1505 C C . TYR B 1 24 ? 9.945 3.99 10.086 1 98.5 24 TYR B C 1
ATOM 1507 O O . TYR B 1 24 ? 10.789 3.092 10.102 1 98.5 24 TYR B O 1
ATOM 1515 N N . ALA B 1 25 ? 9.055 4.125 9.133 1 98.56 25 ALA B N 1
ATOM 1516 C CA . ALA B 1 25 ? 8.961 3.168 8.031 1 98.56 25 ALA B CA 1
ATOM 1517 C C . ALA B 1 25 ? 10.281 3.094 7.262 1 98.56 25 ALA B C 1
ATOM 1519 O O . ALA B 1 25 ? 10.773 2.002 6.973 1 98.56 25 ALA B O 1
ATOM 1520 N N . GLU B 1 26 ? 10.852 4.266 6.969 1 98.75 26 GLU B N 1
ATOM 1521 C CA . GLU B 1 26 ? 12.102 4.289 6.215 1 98.75 26 GLU B CA 1
ATOM 1522 C C . GLU B 1 26 ? 13.234 3.641 7 1 98.75 26 GLU B C 1
ATOM 1524 O O . GLU B 1 26 ? 14.07 2.939 6.43 1 98.75 26 GLU B O 1
ATOM 1529 N N . LYS B 1 27 ? 13.25 3.826 8.258 1 98.5 27 LYS B N 1
ATOM 1530 C CA . LYS B 1 27 ? 14.281 3.205 9.086 1 98.5 27 LYS B CA 1
ATOM 1531 C C . LYS B 1 27 ? 14.125 1.687 9.102 1 98.5 27 LYS B C 1
ATOM 1533 O O . LYS B 1 27 ? 15.117 0.957 9.055 1 98.5 27 LYS B O 1
ATOM 1538 N N . GLN B 1 28 ? 12.875 1.22 9.219 1 98.56 28 GLN B N 1
ATOM 1539 C CA . GLN B 1 28 ? 12.633 -0.217 9.141 1 98.56 28 GLN B CA 1
ATOM 1540 C C . GLN B 1 28 ? 13.055 -0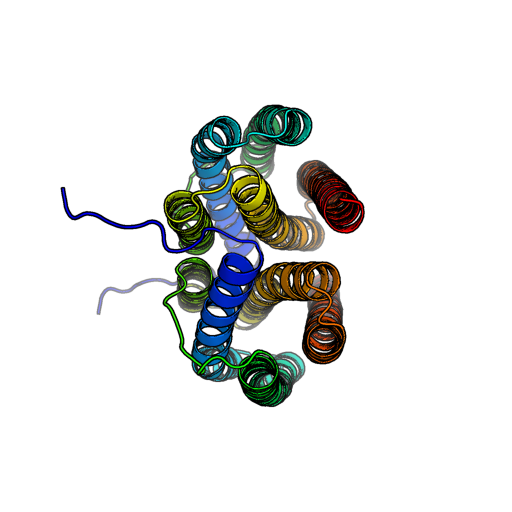.771 7.781 1 98.56 28 GLN B C 1
ATOM 1542 O O . GLN B 1 28 ? 13.578 -1.883 7.691 1 98.56 28 GLN B O 1
ATOM 1547 N N . LEU B 1 29 ? 12.883 0.014 6.734 1 98.75 29 LEU B N 1
ATOM 1548 C CA . LEU B 1 29 ? 13.195 -0.45 5.391 1 98.75 29 LEU B CA 1
ATOM 1549 C C . LEU B 1 29 ? 14.703 -0.514 5.176 1 98.75 29 LEU B C 1
ATOM 1551 O O . LEU B 1 29 ? 15.195 -1.369 4.438 1 98.75 29 LEU B O 1
ATOM 1555 N N . LEU B 1 30 ? 15.453 0.376 5.863 1 98.69 30 LEU B N 1
ATOM 1556 C CA . LEU B 1 30 ? 16.906 0.296 5.812 1 98.69 30 LEU B CA 1
ATOM 1557 C C . LEU B 1 30 ? 17.391 -1.063 6.305 1 98.69 30 LEU B C 1
ATOM 1559 O O . LEU B 1 30 ? 18.406 -1.575 5.828 1 98.69 30 LEU B O 1
ATOM 1563 N N . LYS B 1 31 ? 16.672 -1.685 7.18 1 98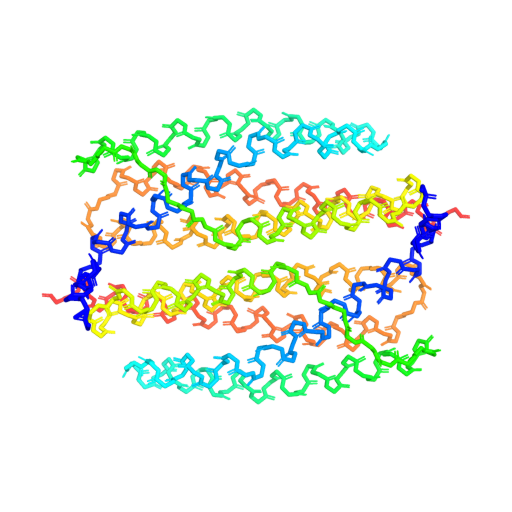.38 31 LYS B N 1
ATOM 1564 C CA . LYS B 1 31 ? 17.047 -2.988 7.727 1 98.38 31 LYS B CA 1
ATOM 1565 C C . LYS B 1 31 ? 16.484 -4.121 6.867 1 98.38 31 LYS B C 1
ATOM 1567 O O . LYS B 1 31 ? 17.109 -5.18 6.746 1 98.38 31 LYS B O 1
ATOM 1572 N N . ALA B 1 32 ? 15.359 -3.887 6.336 1 98.38 32 ALA B N 1
ATOM 1573 C CA . ALA B 1 32 ? 14.641 -4.953 5.637 1 98.38 32 ALA B CA 1
ATOM 1574 C C . ALA B 1 32 ? 15.195 -5.152 4.227 1 98.38 32 ALA B C 1
ATOM 1576 O O . ALA B 1 32 ? 15.258 -6.277 3.729 1 98.38 32 ALA B O 1
ATOM 1577 N N . ILE B 1 33 ? 15.602 -4.066 3.516 1 98.62 33 ILE B N 1
ATOM 1578 C CA . ILE B 1 33 ? 15.945 -4.102 2.098 1 98.62 33 ILE B CA 1
ATOM 1579 C C . ILE B 1 33 ? 17.141 -5.016 1.879 1 98.62 33 ILE B C 1
ATOM 1581 O O . ILE B 1 33 ? 17.141 -5.867 0.986 1 98.62 33 ILE B O 1
ATOM 1585 N N . PRO B 1 34 ? 18.25 -4.953 2.713 1 98.19 34 PRO B N 1
ATOM 1586 C CA . PRO B 1 34 ? 19.391 -5.852 2.492 1 98.19 34 PRO B CA 1
ATOM 1587 C C . PRO B 1 34 ? 19.016 -7.324 2.662 1 98.19 34 PRO B C 1
ATOM 1589 O O . PRO B 1 34 ? 19.578 -8.188 1.979 1 98.19 34 PRO B O 1
ATOM 1592 N N . LYS B 1 35 ? 18.109 -7.633 3.557 1 97.94 35 LYS B N 1
ATOM 1593 C CA . LYS B 1 35 ? 17.641 -9.008 3.734 1 97.94 35 LYS B CA 1
ATOM 1594 C C . LYS B 1 35 ? 16.922 -9.508 2.492 1 97.94 35 LYS B C 1
ATOM 1596 O O . LYS B 1 35 ? 17.094 -10.656 2.084 1 97.94 35 LYS B O 1
ATOM 1601 N N . MET B 1 36 ? 16.125 -8.656 1.926 1 97.75 36 MET B N 1
ATOM 1602 C CA . MET B 1 36 ? 15.422 -9.016 0.693 1 97.75 36 MET B CA 1
ATOM 1603 C C . MET B 1 36 ? 16.406 -9.203 -0.454 1 97.75 36 MET B C 1
ATOM 1605 O O . MET B 1 36 ? 16.281 -10.133 -1.246 1 97.75 36 MET B O 1
ATOM 1609 N N . ALA B 1 37 ? 17.406 -8.305 -0.503 1 97.81 37 ALA B N 1
ATOM 1610 C CA . ALA B 1 37 ? 18.438 -8.406 -1.531 1 97.81 37 ALA B CA 1
ATOM 1611 C C . ALA B 1 37 ? 19.156 -9.742 -1.451 1 97.81 37 ALA B C 1
ATOM 1613 O O . ALA B 1 37 ? 19.438 -10.375 -2.477 1 97.81 37 ALA B O 1
ATOM 1614 N N . ASP B 1 38 ? 19.406 -10.188 -0.272 1 97.56 38 ASP B N 1
ATOM 1615 C CA . ASP B 1 38 ? 20.156 -11.422 -0.044 1 97.56 38 ASP B CA 1
ATOM 1616 C C . ASP B 1 38 ? 19.359 -12.641 -0.506 1 97.56 38 ASP B C 1
ATOM 1618 O O . ASP B 1 38 ? 19.938 -13.672 -0.85 1 97.56 38 ASP B O 1
ATOM 1622 N N . LYS B 1 39 ? 18.109 -12.531 -0.522 1 97.12 39 LYS B N 1
ATOM 1623 C CA . LYS B 1 39 ? 17.25 -13.641 -0.902 1 97.12 39 LYS B CA 1
ATOM 1624 C C . LYS B 1 39 ? 17.062 -13.695 -2.414 1 97.12 39 LYS B C 1
ATOM 1626 O O . LYS B 1 39 ? 16.641 -14.719 -2.955 1 97.12 39 LYS B O 1
ATOM 1631 N N . ALA B 1 40 ? 17.266 -12.539 -3.082 1 97.38 40 ALA B N 1
ATOM 1632 C CA . ALA B 1 40 ? 17.047 -12.461 -4.523 1 97.38 40 ALA B CA 1
ATOM 1633 C C . ALA B 1 40 ? 18.062 -13.297 -5.281 1 97.38 40 ALA B C 1
ATOM 1635 O O . ALA B 1 40 ? 19.25 -13.266 -4.969 1 97.38 40 ALA B O 1
ATOM 1636 N N . SER B 1 41 ? 17.625 -14.086 -6.211 1 95.94 41 SER B N 1
ATOM 1637 C CA . SER B 1 41 ? 18.531 -14.883 -7.039 1 95.94 41 SER B CA 1
ATOM 1638 C C . SER B 1 41 ? 18.812 -14.188 -8.367 1 95.94 41 SER B C 1
ATOM 1640 O O . SER B 1 41 ? 19.875 -14.391 -8.961 1 95.94 41 SER B O 1
ATOM 1642 N N . ASP B 1 42 ? 17.891 -13.453 -8.898 1 95.25 42 ASP B N 1
ATOM 1643 C CA . ASP B 1 42 ? 18.094 -12.656 -10.102 1 95.25 42 ASP B CA 1
ATOM 1644 C C . ASP B 1 42 ? 19.031 -11.484 -9.828 1 95.25 42 ASP B C 1
ATOM 1646 O O . ASP B 1 42 ? 18.75 -10.648 -8.969 1 95.25 42 ASP B O 1
ATOM 1650 N N . PRO B 1 43 ? 20.125 -11.391 -10.594 1 96.12 43 PRO B N 1
ATOM 1651 C CA . PRO B 1 43 ? 21.109 -10.344 -10.312 1 96.12 43 PRO B CA 1
ATOM 1652 C C . PRO B 1 43 ? 20.547 -8.938 -10.508 1 96.12 43 PRO B C 1
ATOM 1654 O O . PRO B 1 43 ? 20.938 -8.008 -9.797 1 96.12 43 PRO B O 1
ATOM 1657 N N . MET B 1 44 ? 19.672 -8.773 -11.414 1 96.25 44 MET B N 1
ATOM 1658 C CA . MET B 1 44 ? 19.078 -7.461 -11.641 1 96.25 44 MET B CA 1
ATOM 1659 C C . MET B 1 44 ? 18.172 -7.07 -10.477 1 96.25 44 MET B C 1
ATOM 1661 O O . MET B 1 44 ? 18.141 -5.906 -10.062 1 96.25 44 MET B O 1
ATOM 1665 N N . LEU B 1 45 ? 17.453 -8.047 -9.969 1 97.19 45 LEU B N 1
ATOM 1666 C CA . LEU B 1 45 ? 16.609 -7.793 -8.805 1 97.19 45 LEU B CA 1
ATOM 1667 C C . LEU B 1 45 ? 17.453 -7.453 -7.586 1 97.19 45 LEU B C 1
ATOM 1669 O O . LEU B 1 45 ? 17.156 -6.5 -6.863 1 97.19 45 LEU B O 1
ATOM 1673 N N . LYS B 1 46 ? 18.5 -8.211 -7.359 1 97.81 46 LYS B N 1
ATOM 1674 C CA . LYS B 1 46 ? 19.406 -7.945 -6.246 1 97.81 46 LYS B CA 1
ATOM 1675 C C . LYS B 1 46 ? 20 -6.543 -6.344 1 97.81 46 LYS B C 1
ATOM 1677 O O . LYS B 1 46 ? 20 -5.797 -5.363 1 97.81 46 LYS B O 1
ATOM 1682 N N . GLN B 1 47 ? 20.438 -6.168 -7.496 1 97.56 47 GLN B N 1
ATOM 1683 C CA . GLN B 1 47 ? 21 -4.84 -7.703 1 97.56 47 GLN B CA 1
ATOM 1684 C C . GLN B 1 47 ? 19.953 -3.754 -7.504 1 97.56 47 GLN B C 1
ATOM 1686 O O . GLN B 1 47 ? 20.266 -2.67 -7.004 1 97.56 47 GLN B O 1
ATOM 1691 N N . GLY B 1 48 ? 18.734 -4.078 -7.961 1 97.38 48 GLY B N 1
ATOM 1692 C CA . GLY B 1 48 ? 17.641 -3.143 -7.734 1 97.38 48 GLY B CA 1
ATOM 1693 C C . GLY B 1 48 ? 17.406 -2.844 -6.266 1 97.38 48 GLY B C 1
ATOM 1694 O O . GLY B 1 48 ? 17.234 -1.684 -5.883 1 97.38 48 GLY B O 1
ATOM 1695 N N . PHE B 1 49 ? 17.422 -3.871 -5.43 1 98.44 49 PHE B N 1
ATOM 1696 C CA . PHE B 1 49 ? 17.266 -3.701 -3.99 1 98.44 49 PHE B CA 1
ATOM 1697 C C . PHE B 1 49 ? 18.406 -2.855 -3.428 1 98.44 49 PHE B C 1
ATOM 1699 O O . PHE B 1 49 ? 18.172 -1.938 -2.637 1 98.44 49 PHE B O 1
ATOM 1706 N N . LEU B 1 50 ? 19.609 -3.107 -3.836 1 98.19 50 LEU B N 1
ATOM 1707 C CA . LEU B 1 50 ? 20.766 -2.402 -3.291 1 98.19 50 LEU B CA 1
ATOM 1708 C C . LEU B 1 50 ? 20.766 -0.941 -3.725 1 98.19 50 LEU B C 1
ATOM 1710 O O . LEU B 1 50 ? 21.094 -0.054 -2.936 1 98.19 50 LEU B O 1
ATOM 1714 N N . THR B 1 51 ? 20.375 -0.7 -4.945 1 98.25 51 THR B N 1
ATOM 1715 C CA . THR B 1 51 ? 20.203 0.673 -5.41 1 98.25 51 THR B CA 1
ATOM 1716 C C . THR B 1 51 ? 19.156 1.401 -4.582 1 98.25 51 THR B C 1
ATOM 1718 O O . THR B 1 51 ? 19.359 2.547 -4.176 1 98.25 51 THR B O 1
ATOM 1721 N N . HIS B 1 52 ? 18.031 0.695 -4.324 1 98.56 52 HIS B N 1
ATOM 1722 C CA . HIS B 1 52 ? 16.953 1.333 -3.578 1 98.56 52 HIS B CA 1
ATOM 1723 C C . HIS B 1 52 ? 17.344 1.545 -2.119 1 98.56 52 HIS B C 1
ATOM 1725 O O . HIS B 1 52 ? 16.859 2.469 -1.468 1 98.56 52 HIS B O 1
ATOM 1731 N N . LEU B 1 53 ? 18.234 0.673 -1.609 1 98.5 53 LEU B N 1
ATOM 1732 C CA . LEU B 1 53 ? 18.781 0.874 -0.271 1 98.5 53 LEU B CA 1
ATOM 1733 C C . LEU B 1 53 ? 19.5 2.215 -0.171 1 98.5 53 LEU B C 1
ATOM 1735 O O . LEU B 1 53 ? 19.312 2.957 0.795 1 98.5 53 LEU B O 1
ATOM 1739 N N . ASP B 1 54 ? 20.281 2.508 -1.171 1 98.5 54 ASP B N 1
ATOM 1740 C CA . ASP B 1 54 ? 20.984 3.785 -1.186 1 98.5 54 ASP B CA 1
ATOM 1741 C C . ASP B 1 54 ? 20.016 4.953 -1.287 1 98.5 54 ASP B C 1
ATOM 1743 O O . ASP B 1 54 ? 20.188 5.973 -0.618 1 98.5 54 ASP B O 1
ATOM 1747 N N . GLU B 1 55 ? 19.016 4.793 -2.104 1 98.75 55 GLU B N 1
ATOM 1748 C CA . GLU B 1 55 ? 17.969 5.816 -2.195 1 98.75 55 GLU B CA 1
ATOM 1749 C C . GLU B 1 55 ? 17.281 6.02 -0.851 1 98.75 55 GLU B C 1
ATOM 1751 O O . GLU B 1 55 ? 16.984 7.152 -0.463 1 98.75 55 GLU B O 1
ATOM 1756 N N . THR B 1 56 ? 16.953 4.883 -0.141 1 98.88 56 THR B N 1
ATOM 1757 C CA . THR B 1 56 ? 16.25 4.926 1.13 1 98.88 56 THR B CA 1
ATOM 1758 C C . THR B 1 56 ? 17.047 5.684 2.18 1 98.88 56 THR B C 1
ATOM 1760 O O . THR B 1 56 ? 16.484 6.406 3.004 1 98.88 56 THR B O 1
ATOM 1763 N N . LYS B 1 57 ? 18.391 5.594 2.154 1 98.75 57 LYS B N 1
ATOM 1764 C CA . LYS B 1 57 ? 19.234 6.414 3.018 1 98.75 57 LYS B CA 1
ATOM 1765 C C . LYS B 1 57 ? 19 7.898 2.754 1 98.75 57 LYS B C 1
ATOM 1767 O O . LYS B 1 57 ? 18.953 8.703 3.691 1 98.75 57 LYS B O 1
ATOM 1772 N N . GLY B 1 58 ? 18.938 8.203 1.488 1 98.75 58 GLY B N 1
ATOM 1773 C CA . GLY B 1 58 ? 18.625 9.578 1.109 1 98.75 58 GLY B CA 1
ATOM 1774 C C . GLY B 1 58 ? 17.25 10.016 1.569 1 98.75 58 GLY B C 1
ATOM 1775 O O . GLY B 1 58 ? 17.047 11.172 1.96 1 98.75 58 GLY B O 1
ATOM 1776 N N . HIS B 1 59 ? 16.219 9.102 1.542 1 98.88 59 HIS B N 1
ATOM 1777 C CA . HIS B 1 59 ? 14.883 9.422 2.02 1 98.88 59 HIS B CA 1
ATOM 1778 C C . HIS B 1 59 ? 14.898 9.797 3.498 1 98.88 59 HIS B C 1
ATOM 1780 O O . HIS B 1 59 ? 14.234 10.75 3.906 1 98.88 59 HIS B O 1
ATOM 1786 N N . VAL B 1 60 ? 15.641 8.992 4.305 1 98.75 60 VAL B N 1
ATOM 1787 C CA . VAL B 1 60 ? 15.758 9.273 5.73 1 98.75 60 VAL B CA 1
ATOM 1788 C C . VAL B 1 60 ? 16.328 10.68 5.938 1 98.75 60 VAL B C 1
ATOM 1790 O O . VAL B 1 60 ? 15.789 11.461 6.727 1 98.75 60 VAL B O 1
ATOM 1793 N N . LYS B 1 61 ? 17.359 11.047 5.215 1 98.75 61 LYS B N 1
ATOM 1794 C CA . LYS B 1 61 ? 17.984 12.367 5.328 1 98.75 61 LYS B CA 1
ATOM 1795 C C . LYS B 1 61 ? 17 13.469 4.926 1 98.75 61 LYS B C 1
ATOM 1797 O O . LYS B 1 61 ? 16.953 14.523 5.562 1 98.75 61 LYS B O 1
ATOM 1802 N N . ARG B 1 62 ? 16.25 13.25 3.877 1 98.88 62 ARG B N 1
ATOM 1803 C CA . ARG B 1 62 ? 15.289 14.25 3.418 1 98.88 62 ARG B CA 1
ATOM 1804 C C . ARG B 1 62 ? 14.18 14.445 4.445 1 98.88 62 ARG B C 1
ATOM 1806 O O . ARG B 1 62 ? 13.695 15.562 4.641 1 98.88 62 ARG B O 1
ATOM 1813 N N . LEU B 1 63 ? 13.75 13.297 5.094 1 98.88 63 LEU B N 1
ATOM 1814 C CA . LEU B 1 63 ? 12.75 13.445 6.152 1 98.88 63 LEU B CA 1
ATOM 1815 C C . LEU B 1 63 ? 13.305 14.273 7.309 1 98.88 63 LEU B C 1
ATOM 1817 O O . LEU B 1 63 ? 12.594 15.125 7.852 1 98.88 63 LEU B O 1
ATOM 1821 N N . GLU B 1 64 ? 14.531 14.039 7.652 1 98.69 64 GLU B N 1
ATOM 1822 C CA . GLU B 1 64 ? 15.164 14.836 8.703 1 98.69 64 GLU B CA 1
ATOM 1823 C C . GLU B 1 64 ? 15.242 16.312 8.305 1 98.69 64 GLU B C 1
ATOM 1825 O O . GLU B 1 64 ? 15.016 17.188 9.133 1 98.69 64 GLU B O 1
ATOM 1830 N N . GLN B 1 65 ? 15.562 16.562 7.074 1 98.75 65 GLN B N 1
ATOM 1831 C CA . GLN B 1 65 ? 15.547 17.938 6.555 1 98.75 65 GLN B CA 1
ATOM 1832 C C . GLN B 1 65 ? 14.164 18.562 6.691 1 98.75 65 GLN B C 1
ATOM 1834 O O . GLN B 1 65 ? 14.039 19.719 7.082 1 98.75 65 GLN B O 1
ATOM 1839 N N . VAL B 1 66 ? 13.102 17.828 6.414 1 98.81 66 VAL B N 1
ATOM 1840 C CA . VAL B 1 66 ? 11.734 18.344 6.492 1 98.81 66 VAL B CA 1
ATOM 1841 C C . VAL B 1 66 ? 11.367 18.625 7.945 1 98.81 66 VAL B C 1
ATOM 1843 O O . VAL B 1 66 ? 10.727 19.625 8.25 1 98.81 66 VAL B O 1
ATOM 1846 N N . PHE B 1 67 ? 11.773 17.672 8.859 1 98.56 67 PHE B N 1
ATOM 1847 C CA . PHE B 1 67 ? 11.57 17.938 10.281 1 98.56 67 PHE B CA 1
ATOM 1848 C C . PHE B 1 67 ? 12.195 19.266 10.68 1 98.56 67 PHE B C 1
ATOM 1850 O O . PHE B 1 67 ? 11.555 20.078 11.336 1 98.56 67 PHE B O 1
ATOM 1857 N N . GLU B 1 68 ? 13.406 19.484 10.25 1 98.25 68 GLU B N 1
ATOM 1858 C CA . GLU B 1 68 ? 14.125 20.703 10.578 1 98.25 68 GLU B CA 1
ATOM 1859 C C . GLU B 1 68 ? 13.438 21.938 9.984 1 98.25 68 GLU B C 1
ATOM 1861 O O . GLU B 1 68 ? 13.234 22.938 10.68 1 98.25 68 GLU B O 1
ATOM 1866 N N . MET B 1 69 ? 13.117 21.875 8.719 1 98.25 69 MET B N 1
ATOM 1867 C CA . MET B 1 69 ? 12.438 22.969 8.039 1 98.25 69 MET B CA 1
ATOM 1868 C C . MET B 1 69 ? 11.125 23.312 8.734 1 98.25 69 MET B C 1
ATOM 1870 O O . MET B 1 69 ? 10.734 24.469 8.789 1 98.25 69 MET B O 1
ATOM 1874 N N . HIS B 1 70 ? 10.484 22.281 9.266 1 96.56 70 HIS B N 1
ATOM 1875 C CA . HIS B 1 70 ? 9.18 22.438 9.898 1 96.56 70 HIS B CA 1
ATOM 1876 C C . HIS B 1 70 ? 9.312 22.891 11.352 1 96.56 70 HIS B C 1
ATOM 1878 O O . HIS B 1 70 ? 8.344 23.328 11.969 1 96.56 70 HIS B O 1
ATOM 1884 N N . GLY B 1 71 ? 10.57 22.719 11.93 1 96.38 71 GLY B N 1
ATOM 1885 C CA . GLY B 1 71 ? 10.852 23.188 13.281 1 96.38 71 GLY B CA 1
ATOM 1886 C C . GLY B 1 71 ? 10.5 22.156 14.344 1 96.38 71 GLY B C 1
ATOM 1887 O O . GLY B 1 71 ? 10.148 22.516 15.469 1 96.38 71 GLY B O 1
ATOM 1888 N N . VAL B 1 72 ? 10.461 20.906 13.984 1 95.75 72 VAL B N 1
ATOM 1889 C CA . VAL B 1 72 ? 10.188 19.844 14.938 1 95.75 72 VAL B CA 1
ATOM 1890 C C . VAL B 1 72 ? 11.352 18.859 14.953 1 95.75 72 VAL B C 1
ATOM 1892 O O . VAL B 1 72 ? 12.07 18.719 13.961 1 95.75 72 VAL B O 1
ATOM 1895 N N . GLN B 1 73 ? 11.594 18.219 16.047 1 96.56 73 GLN B N 1
ATOM 1896 C CA . GLN B 1 73 ? 12.648 17.219 16.156 1 96.56 73 GLN B CA 1
ATOM 1897 C C . GLN B 1 73 ? 12.234 15.906 15.492 1 96.56 73 GLN B C 1
ATOM 1899 O O . GLN B 1 73 ? 11.094 15.453 15.648 1 96.56 73 GLN B O 1
ATOM 1904 N N . PRO B 1 74 ? 13.148 15.359 14.773 1 96.62 74 PRO B N 1
ATOM 1905 C CA . PRO B 1 74 ? 12.836 14.047 14.195 1 96.62 74 PRO B CA 1
ATOM 1906 C C . PRO B 1 74 ? 12.516 12.992 15.258 1 96.62 74 PRO B C 1
ATOM 1908 O O . PRO B 1 74 ? 13.25 12.867 16.25 1 96.62 74 PRO B O 1
ATOM 1911 N N . LYS B 1 75 ? 11.461 12.367 15.078 1 95.81 75 LYS B N 1
ATOM 1912 C CA . LYS B 1 75 ? 11.031 11.281 15.953 1 95.81 75 LYS B CA 1
ATOM 1913 C C . LYS B 1 75 ? 10.297 10.195 15.164 1 95.81 75 LYS B C 1
ATOM 1915 O O . LYS B 1 75 ? 9.477 10.508 14.297 1 95.81 75 LYS B O 1
ATOM 1920 N N . ALA B 1 76 ? 10.633 8.992 15.469 1 94 76 ALA B N 1
ATOM 1921 C CA . ALA B 1 76 ? 9.945 7.863 14.852 1 94 76 ALA B CA 1
ATOM 1922 C C . ALA B 1 76 ? 8.828 7.34 15.75 1 94 76 ALA B C 1
ATOM 1924 O O . ALA B 1 76 ? 9.016 7.191 16.969 1 94 76 ALA B O 1
ATOM 1925 N N . ILE B 1 77 ? 7.719 7.102 15.109 1 90.88 77 ILE B N 1
ATOM 1926 C CA . ILE B 1 77 ? 6.633 6.43 15.82 1 90.88 77 ILE B CA 1
ATOM 1927 C C . ILE B 1 77 ? 6.281 5.125 15.102 1 90.88 77 ILE B C 1
ATOM 1929 O O . ILE B 1 77 ? 6.246 5.074 13.875 1 90.88 77 ILE B O 1
ATOM 1933 N N . ASP B 1 78 ? 6 4.168 15.906 1 90.31 78 ASP B N 1
ATOM 1934 C CA . ASP B 1 78 ? 5.711 2.854 15.336 1 90.31 78 ASP B CA 1
ATOM 1935 C C . ASP B 1 78 ? 4.582 2.934 14.312 1 90.31 78 ASP B C 1
ATOM 1937 O O . ASP B 1 78 ? 3.594 3.641 14.523 1 90.31 78 ASP B O 1
ATOM 1941 N N . CYS B 1 79 ? 4.777 2.199 13.32 1 93.38 79 CYS B N 1
ATOM 1942 C CA . CYS B 1 79 ? 3.818 2.145 12.227 1 93.38 79 CYS B CA 1
ATOM 1943 C C . CYS B 1 79 ? 3.41 0.707 11.93 1 93.38 79 CYS B C 1
ATOM 1945 O O . CYS B 1 79 ? 4.145 -0.029 11.266 1 93.38 79 CYS B O 1
ATOM 1947 N N . PRO B 1 80 ? 2.273 0.33 12.336 1 96 80 PRO B N 1
ATOM 1948 C CA . PRO B 1 80 ? 1.838 -1.057 12.156 1 96 80 PRO B CA 1
ATOM 1949 C C . PRO B 1 80 ? 1.763 -1.461 10.688 1 96 80 PRO B C 1
ATOM 1951 O O . PRO B 1 80 ? 1.994 -2.625 10.352 1 96 80 PRO B O 1
ATOM 1954 N N . ALA B 1 81 ? 1.451 -0.544 9.82 1 97 81 ALA B N 1
ATOM 1955 C CA . ALA B 1 81 ? 1.276 -0.862 8.406 1 97 81 ALA B CA 1
ATOM 1956 C C . ALA B 1 81 ? 2.576 -1.376 7.797 1 97 81 ALA B C 1
ATOM 1958 O O . ALA B 1 81 ? 2.615 -2.475 7.238 1 97 81 ALA B O 1
ATOM 195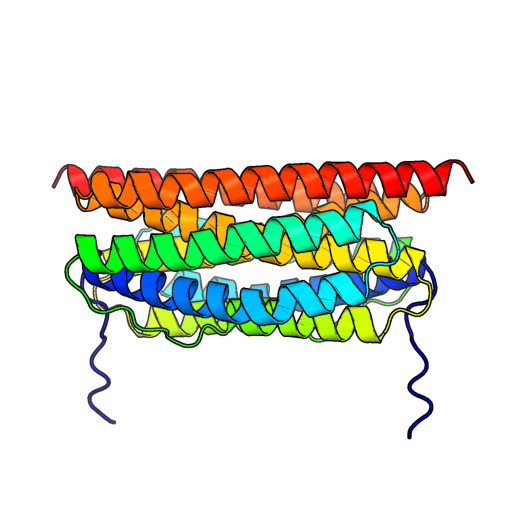9 N N . ILE B 1 82 ? 3.738 -0.631 7.961 1 98.31 82 ILE B N 1
ATOM 1960 C CA . ILE B 1 82 ? 5.004 -1.051 7.367 1 98.31 82 ILE B CA 1
ATOM 1961 C C . ILE B 1 82 ? 5.5 -2.32 8.055 1 98.31 82 ILE B C 1
ATOM 1963 O O . ILE B 1 82 ? 6.086 -3.193 7.414 1 98.31 82 ILE B O 1
ATOM 1967 N N . ASP B 1 83 ? 5.262 -2.418 9.352 1 97.88 83 ASP B N 1
ATOM 1968 C CA . ASP B 1 83 ? 5.645 -3.635 10.062 1 97.88 83 ASP B CA 1
ATOM 1969 C C . ASP B 1 83 ? 4.898 -4.848 9.516 1 97.88 83 ASP B C 1
ATOM 1971 O O . ASP B 1 83 ? 5.496 -5.91 9.312 1 97.88 83 ASP B O 1
ATOM 1975 N N . GLY B 1 84 ? 3.594 -4.68 9.297 1 97.81 84 GLY B N 1
ATOM 1976 C CA . GLY B 1 84 ? 2.812 -5.762 8.719 1 97.81 84 GLY B CA 1
ATOM 1977 C C . GLY B 1 84 ? 3.254 -6.133 7.312 1 97.81 84 GLY B C 1
ATOM 1978 O O . GLY B 1 84 ? 3.285 -7.312 6.957 1 97.81 84 GLY B O 1
ATOM 1979 N N . ILE B 1 85 ? 3.578 -5.172 6.492 1 98 85 ILE B N 1
ATOM 1980 C CA . ILE B 1 85 ? 4.02 -5.398 5.121 1 98 85 ILE B CA 1
ATOM 1981 C C . ILE B 1 85 ? 5.352 -6.148 5.125 1 98 85 ILE B C 1
ATOM 1983 O O . ILE B 1 85 ? 5.523 -7.121 4.387 1 98 85 ILE B O 1
ATOM 1987 N N . ILE B 1 86 ? 6.27 -5.73 6.023 1 97.94 86 ILE B N 1
ATOM 1988 C CA . ILE B 1 86 ? 7.574 -6.375 6.117 1 97.94 86 ILE B CA 1
ATOM 1989 C C . ILE B 1 86 ? 7.41 -7.797 6.652 1 97.94 86 ILE B C 1
ATOM 1991 O O . ILE B 1 86 ? 8.039 -8.727 6.152 1 97.94 86 ILE B O 1
ATOM 1995 N N . GLU B 1 87 ? 6.566 -7.941 7.645 1 97.38 87 GLU B N 1
ATOM 1996 C CA . GLU B 1 87 ? 6.293 -9.273 8.188 1 97.38 87 GLU B CA 1
ATOM 1997 C C . GLU B 1 87 ? 5.734 -10.203 7.113 1 97.38 87 GLU B C 1
ATOM 1999 O O . GLU B 1 87 ? 6.16 -11.352 7 1 97.38 87 GLU B O 1
ATOM 2004 N N . GLU B 1 88 ? 4.816 -9.758 6.348 1 96.31 88 GLU B N 1
ATOM 2005 C CA . GLU B 1 88 ? 4.238 -10.555 5.27 1 96.31 88 GLU B CA 1
ATOM 2006 C C . GLU B 1 88 ? 5.297 -10.945 4.238 1 96.31 88 GLU B C 1
ATOM 2008 O O . GLU B 1 88 ? 5.316 -12.086 3.764 1 96.31 88 GLU B O 1
ATOM 2013 N N . ALA B 1 89 ? 6.129 -9.984 3.887 1 96.69 89 ALA B N 1
ATOM 2014 C CA . ALA B 1 89 ? 7.215 -10.258 2.943 1 96.69 89 ALA B CA 1
ATOM 2015 C C . ALA B 1 89 ? 8.125 -11.367 3.459 1 96.69 89 ALA B C 1
ATOM 2017 O O . ALA B 1 89 ? 8.461 -12.297 2.719 1 96.69 89 ALA B O 1
ATOM 2018 N N . ASP B 1 90 ? 8.445 -11.273 4.73 1 95.81 90 ASP B N 1
ATOM 2019 C CA . ASP B 1 90 ? 9.328 -12.258 5.352 1 95.81 90 ASP B CA 1
ATOM 2020 C C . ASP B 1 90 ? 8.672 -13.633 5.398 1 95.81 90 ASP B C 1
ATOM 2022 O O . ASP B 1 90 ? 9.305 -14.641 5.09 1 95.81 90 ASP B O 1
ATOM 2026 N N . GLU B 1 91 ? 7.457 -13.648 5.789 1 94.88 91 GLU B N 1
ATOM 2027 C CA . GLU B 1 91 ? 6.73 -14.914 5.875 1 94.88 91 GLU B CA 1
ATOM 2028 C C . GLU B 1 91 ? 6.621 -15.578 4.508 1 94.88 91 GLU B C 1
ATOM 2030 O O . GLU B 1 91 ? 6.922 -16.766 4.363 1 94.88 91 GLU B O 1
ATOM 2035 N N . THR B 1 92 ? 6.207 -14.859 3.496 1 95.44 92 THR B N 1
ATOM 2036 C CA . THR B 1 92 ? 6.043 -15.422 2.162 1 95.44 92 THR B CA 1
ATOM 2037 C C . THR B 1 92 ? 7.383 -15.906 1.611 1 95.44 92 THR B C 1
ATOM 2039 O O . THR B 1 92 ? 7.488 -17.031 1.121 1 95.44 92 THR B O 1
ATOM 2042 N N . ALA B 1 93 ? 8.414 -15.07 1.765 1 95.56 93 ALA B N 1
ATOM 2043 C CA . ALA B 1 93 ? 9.734 -15.438 1.265 1 95.56 93 ALA B CA 1
ATOM 2044 C C . ALA B 1 93 ? 10.25 -16.703 1.952 1 95.56 93 ALA B C 1
ATOM 2046 O O . ALA B 1 93 ? 10.922 -17.516 1.329 1 95.56 93 ALA B O 1
ATOM 2047 N N . GLY B 1 94 ? 9.906 -16.875 3.219 1 94.5 94 GLY B N 1
ATOM 2048 C CA . GLY B 1 94 ? 10.352 -18.031 3.982 1 94.5 94 GLY B CA 1
ATOM 2049 C C . GLY B 1 94 ? 9.648 -19.312 3.586 1 94.5 94 GLY B C 1
ATOM 2050 O O . GLY B 1 94 ? 10.125 -20.406 3.887 1 94.5 94 GLY B O 1
ATOM 2051 N N . GLU B 1 95 ? 8.57 -19.156 2.869 1 94.56 95 GLU B N 1
ATOM 2052 C CA . GLU B 1 95 ? 7.766 -20.328 2.51 1 94.56 95 GLU B CA 1
ATOM 2053 C C . GLU B 1 95 ? 8.008 -20.734 1.061 1 94.56 95 GLU B C 1
ATOM 2055 O O . GLU B 1 95 ? 7.465 -21.734 0.596 1 94.56 95 GLU B O 1
ATOM 2060 N N . VAL B 1 96 ? 8.781 -20 0.305 1 94.75 96 VAL B N 1
ATOM 2061 C CA . VAL B 1 96 ? 9.023 -20.266 -1.107 1 94.75 96 VAL B CA 1
ATOM 2062 C C . VAL B 1 96 ? 10.297 -21.094 -1.263 1 94.75 96 VAL 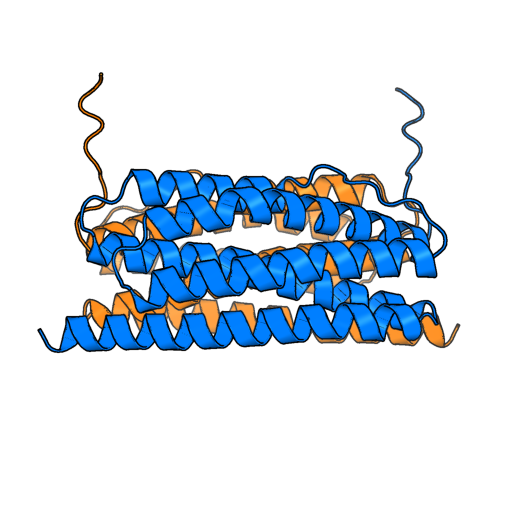B C 1
ATOM 2064 O O . VAL B 1 96 ? 11.336 -20.766 -0.688 1 94.75 96 VAL B O 1
ATOM 2067 N N . GLU B 1 97 ? 10.25 -22.078 -1.945 1 89.25 97 GLU B N 1
ATOM 2068 C CA . GLU B 1 97 ? 11.359 -23.016 -2.121 1 89.25 97 GLU B CA 1
ATOM 2069 C C . GLU B 1 97 ? 12.18 -22.672 -3.365 1 89.25 97 GLU B C 1
ATOM 2071 O O . GLU B 1 97 ? 13.398 -22.516 -3.289 1 89.25 97 GLU B O 1
ATOM 2076 N N . ASP B 1 98 ? 11.492 -22.562 -4.531 1 93.88 98 ASP B N 1
ATOM 2077 C CA . ASP B 1 98 ? 12.125 -22.359 -5.824 1 93.88 98 ASP B CA 1
ATOM 2078 C C . ASP B 1 98 ? 12.656 -20.922 -5.949 1 93.88 98 ASP B C 1
ATOM 2080 O O . ASP B 1 98 ? 11.961 -19.969 -5.625 1 93.88 98 ASP B O 1
ATOM 2084 N N . LYS B 1 99 ? 13.789 -20.766 -6.461 1 93.75 99 LYS B N 1
ATOM 2085 C CA . LYS B 1 99 ? 14.461 -19.484 -6.5 1 93.75 99 LYS B CA 1
ATOM 2086 C C . LYS B 1 99 ? 13.766 -18.516 -7.461 1 93.75 99 LYS B C 1
ATOM 2088 O O . LYS B 1 99 ? 13.695 -17.312 -7.207 1 93.75 99 LYS B O 1
ATOM 2093 N N . LYS B 1 100 ? 13.32 -18.984 -8.523 1 93.06 100 LYS B N 1
ATOM 2094 C CA . LYS B 1 100 ? 12.633 -18.125 -9.484 1 93.06 100 LYS B CA 1
ATOM 2095 C C . LYS B 1 100 ? 11.273 -17.672 -8.953 1 93.06 100 LYS B C 1
ATOM 2097 O O . LYS B 1 100 ? 10.867 -16.531 -9.172 1 93.06 100 LYS B O 1
ATOM 2102 N N . VAL B 1 101 ? 10.578 -18.578 -8.289 1 96 101 VAL B N 1
ATOM 2103 C CA . VAL B 1 101 ? 9.32 -18.234 -7.641 1 96 101 VAL B CA 1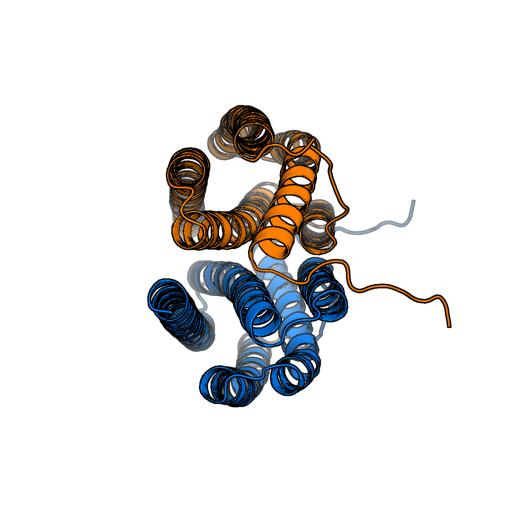
ATOM 2104 C C . VAL B 1 101 ? 9.57 -17.219 -6.523 1 96 101 VAL B C 1
ATOM 2106 O O . VAL B 1 101 ? 8.789 -16.281 -6.34 1 96 101 VAL B O 1
ATOM 2109 N N . LEU B 1 102 ? 10.664 -17.438 -5.816 1 97 102 LEU B N 1
ATOM 2110 C CA . LEU B 1 102 ? 11.039 -16.516 -4.746 1 97 102 LEU B CA 1
ATOM 2111 C C . LEU B 1 102 ? 11.258 -15.109 -5.293 1 97 102 LEU B C 1
ATOM 2113 O O . LEU B 1 102 ? 10.828 -14.133 -4.68 1 97 102 LEU B O 1
ATOM 2117 N N . ASP B 1 103 ? 11.891 -14.969 -6.457 1 97.25 103 ASP B N 1
ATOM 2118 C CA . ASP B 1 103 ? 12.109 -13.648 -7.055 1 97.25 103 ASP B CA 1
ATOM 2119 C C . ASP B 1 103 ? 10.781 -12.961 -7.359 1 97.25 103 ASP B C 1
ATOM 2121 O O . ASP B 1 103 ? 10.648 -11.75 -7.156 1 97.25 103 ASP B O 1
ATOM 2125 N N . ALA B 1 104 ? 9.805 -13.703 -7.844 1 96.88 104 ALA B N 1
ATOM 2126 C CA . ALA B 1 104 ? 8.484 -13.141 -8.102 1 96.88 104 ALA B CA 1
ATOM 2127 C C . ALA B 1 104 ? 7.836 -12.656 -6.805 1 96.88 104 ALA B C 1
ATOM 2129 O O . ALA B 1 104 ? 7.238 -11.578 -6.766 1 96.88 104 ALA B O 1
ATOM 2130 N N . ALA B 1 105 ? 7.988 -13.445 -5.754 1 97.5 105 ALA B N 1
ATOM 2131 C CA . ALA B 1 105 ? 7.441 -13.07 -4.449 1 97.5 105 ALA B CA 1
ATOM 2132 C C . ALA B 1 105 ? 8.117 -11.82 -3.906 1 97.5 105 ALA B C 1
ATOM 2134 O O . ALA B 1 105 ? 7.457 -10.953 -3.324 1 97.5 105 ALA B O 1
ATOM 2135 N N . LEU B 1 106 ? 9.391 -11.742 -4.086 1 98 106 LEU B N 1
ATOM 2136 C CA . LEU B 1 106 ? 10.156 -10.594 -3.611 1 98 106 LEU B CA 1
ATOM 2137 C C . LEU B 1 106 ? 9.758 -9.328 -4.359 1 98 106 LEU B C 1
ATOM 2139 O O . LEU B 1 106 ? 9.664 -8.25 -3.76 1 98 106 LEU B O 1
ATOM 2143 N N . ILE B 1 107 ? 9.531 -9.414 -5.656 1 98.12 107 ILE B N 1
ATOM 2144 C CA . ILE B 1 107 ? 9.078 -8.266 -6.441 1 98.12 107 ILE B CA 1
ATOM 2145 C C . ILE B 1 107 ? 7.723 -7.793 -5.918 1 98.12 107 ILE B C 1
ATOM 2147 O O . ILE B 1 107 ? 7.516 -6.594 -5.711 1 98.12 107 ILE B O 1
ATOM 2151 N N . ASN B 1 108 ? 6.852 -8.742 -5.688 1 97.75 108 ASN B N 1
ATOM 2152 C CA . ASN B 1 108 ? 5.531 -8.414 -5.16 1 97.75 108 ASN B CA 1
ATOM 2153 C C . ASN B 1 108 ? 5.629 -7.734 -3.797 1 97.75 108 ASN B C 1
ATOM 2155 O O . ASN B 1 108 ? 4.914 -6.766 -3.529 1 97.75 108 ASN B O 1
ATOM 2159 N N . ALA B 1 109 ? 6.477 -8.188 -2.922 1 97.81 109 ALA B N 1
ATOM 2160 C CA . ALA B 1 109 ? 6.699 -7.594 -1.604 1 97.81 109 ALA B CA 1
ATOM 2161 C C . ALA B 1 109 ? 7.258 -6.18 -1.725 1 97.81 109 ALA B C 1
ATOM 2163 O O . ALA B 1 109 ? 6.812 -5.27 -1.022 1 97.81 109 ALA B O 1
ATOM 2164 N N . ALA B 1 110 ? 8.203 -6 -2.637 1 98.44 110 ALA B N 1
ATOM 2165 C CA . ALA B 1 110 ? 8.789 -4.684 -2.865 1 98.44 110 ALA B CA 1
ATOM 2166 C C . ALA B 1 110 ? 7.742 -3.695 -3.365 1 98.44 110 ALA B C 1
ATOM 2168 O O . ALA B 1 110 ? 7.707 -2.541 -2.934 1 98.44 110 ALA B O 1
ATOM 2169 N N . GLN B 1 111 ? 6.906 -4.168 -4.246 1 98.31 111 GLN B N 1
ATOM 2170 C CA . GLN B 1 111 ? 5.855 -3.307 -4.777 1 98.31 111 GLN B CA 1
ATOM 2171 C C . GLN B 1 111 ? 4.879 -2.891 -3.68 1 98.31 111 GLN B C 1
ATOM 2173 O O . GLN B 1 111 ? 4.363 -1.772 -3.691 1 98.31 111 GLN B O 1
ATOM 2178 N N . ALA B 1 112 ? 4.598 -3.775 -2.727 1 98.06 112 ALA B N 1
ATOM 2179 C CA . ALA B 1 112 ? 3.738 -3.414 -1.602 1 98.06 112 ALA B CA 1
ATOM 2180 C C . ALA B 1 112 ? 4.348 -2.271 -0.793 1 98.06 112 ALA B C 1
ATOM 2182 O O . ALA B 1 112 ? 3.646 -1.331 -0.412 1 98.06 112 ALA B O 1
ATOM 2183 N N . VAL B 1 113 ? 5.609 -2.318 -0.564 1 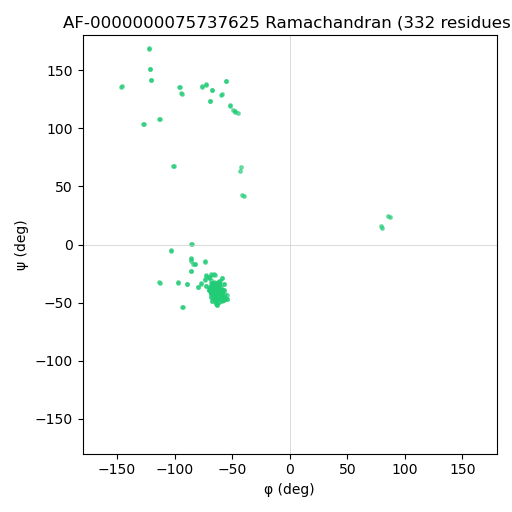98.5 113 VAL B N 1
ATOM 2184 C CA . VAL B 1 113 ? 6.316 -1.269 0.162 1 98.5 113 VAL B CA 1
ATOM 2185 C C . VAL B 1 113 ? 6.246 0.039 -0.623 1 98.5 113 VAL B C 1
ATOM 2187 O O . VAL B 1 113 ? 5.91 1.088 -0.066 1 98.5 113 VAL B O 1
ATOM 2190 N N . GLU B 1 114 ? 6.531 -0.033 -1.938 1 98.69 114 GLU B N 1
ATOM 2191 C CA . GLU B 1 114 ? 6.527 1.175 -2.758 1 98.69 114 GLU B CA 1
ATOM 2192 C C . GLU B 1 114 ? 5.145 1.821 -2.779 1 98.69 114 GLU B C 1
ATOM 2194 O O . GLU B 1 114 ? 5.023 3.047 -2.701 1 98.69 114 GLU B O 1
ATOM 2199 N N . HIS B 1 115 ? 4.16 1.036 -2.934 1 98.62 115 HIS B N 1
ATOM 2200 C CA . HIS B 1 115 ? 2.811 1.589 -2.975 1 98.62 115 HIS B CA 1
ATOM 2201 C C . HIS B 1 115 ? 2.426 2.203 -1.633 1 98.62 115 HIS B C 1
ATOM 2203 O O . HIS B 1 115 ? 1.75 3.234 -1.589 1 98.62 115 HIS B O 1
ATOM 2209 N N . TYR B 1 116 ? 2.844 1.593 -0.527 1 98.56 116 TYR B N 1
ATOM 2210 C CA . TYR B 1 116 ? 2.666 2.219 0.779 1 98.56 116 TYR B CA 1
ATOM 2211 C C . TYR B 1 116 ? 3.34 3.584 0.825 1 98.56 116 TYR B C 1
ATOM 2213 O O . TYR B 1 116 ? 2.734 4.57 1.256 1 98.56 116 TYR B O 1
ATOM 2221 N N . GLU B 1 117 ? 4.539 3.652 0.394 1 98.75 117 GLU B N 1
ATOM 2222 C CA . GLU B 1 117 ? 5.309 4.895 0.417 1 98.75 117 GLU B CA 1
ATOM 2223 C C . GLU B 1 117 ? 4.707 5.934 -0.523 1 98.75 117 GLU B C 1
ATOM 2225 O O . GLU B 1 117 ? 4.629 7.113 -0.182 1 98.75 117 GLU B O 1
ATOM 2230 N N . ILE B 1 118 ? 4.273 5.5 -1.698 1 98.69 118 ILE B N 1
ATOM 2231 C CA . ILE B 1 118 ? 3.68 6.414 -2.67 1 98.69 118 ILE B CA 1
ATOM 2232 C C . ILE B 1 118 ? 2.463 7.102 -2.057 1 98.69 118 ILE B C 1
ATOM 2234 O O . ILE B 1 118 ? 2.289 8.312 -2.201 1 98.69 118 ILE B O 1
ATOM 2238 N N . VAL B 1 119 ? 1.697 6.355 -1.321 1 98.38 119 VAL B N 1
ATOM 2239 C CA . VAL B 1 119 ? 0.508 6.922 -0.692 1 98.38 119 VAL B CA 1
ATOM 2240 C C . VAL B 1 119 ? 0.918 7.922 0.384 1 98.38 119 VAL B C 1
ATOM 2242 O O . VAL B 1 119 ? 0.396 9.039 0.432 1 98.38 119 VAL B O 1
ATOM 2245 N N . ARG B 1 120 ? 1.817 7.543 1.234 1 98.38 120 ARG B N 1
ATOM 2246 C CA . ARG B 1 120 ? 2.191 8.375 2.371 1 98.38 120 ARG B CA 1
ATOM 2247 C C . ARG B 1 120 ? 2.881 9.656 1.908 1 98.38 120 ARG B C 1
ATOM 2249 O O . ARG B 1 120 ? 2.52 10.75 2.338 1 98.38 120 ARG B O 1
ATOM 2256 N N . TYR B 1 121 ? 3.824 9.523 0.989 1 98.81 121 TYR B N 1
ATOM 2257 C CA . TYR B 1 121 ? 4.516 10.711 0.494 1 98.81 121 TYR B CA 1
ATOM 2258 C C . TYR B 1 121 ? 3.578 11.578 -0.334 1 98.81 121 TYR B C 1
ATOM 2260 O O . TYR B 1 121 ? 3.686 12.812 -0.315 1 98.81 121 TYR B O 1
ATOM 2268 N N . GLY B 1 122 ? 2.67 10.969 -1.12 1 98.25 122 GLY B N 1
ATOM 2269 C CA . GLY B 1 122 ? 1.685 11.75 -1.847 1 98.25 122 GLY B CA 1
ATOM 2270 C C . GLY B 1 122 ? 0.848 12.641 -0.947 1 98.25 122 GLY B C 1
ATOM 2271 O O . GLY B 1 122 ? 0.669 13.828 -1.229 1 98.25 122 GLY B O 1
ATOM 2272 N N . SER B 1 123 ? 0.376 12.078 0.14 1 97.94 123 SER B N 1
ATOM 2273 C CA . SER B 1 123 ? -0.417 12.844 1.095 1 97.94 123 SER B CA 1
ATOM 2274 C C . SER B 1 123 ? 0.42 13.93 1.761 1 97.94 123 SER B C 1
ATOM 2276 O O . SER B 1 123 ? -0.038 15.062 1.92 1 97.94 123 SER B O 1
ATOM 2278 N N . LEU B 1 124 ? 1.647 13.578 2.102 1 98.56 124 LEU B N 1
ATOM 2279 C CA . LEU B 1 124 ? 2.527 14.547 2.754 1 98.56 124 LEU B CA 1
ATOM 2280 C C . LEU B 1 124 ? 2.789 15.742 1.846 1 98.56 124 LEU B C 1
ATOM 2282 O O . LEU B 1 124 ? 2.768 16.891 2.299 1 98.56 124 LEU B O 1
ATOM 2286 N N . VAL B 1 125 ? 3.027 15.508 0.55 1 98.5 125 VAL B N 1
ATOM 2287 C CA . VAL B 1 125 ? 3.256 16.578 -0.408 1 98.5 125 VAL B CA 1
ATOM 2288 C C . VAL B 1 125 ? 2.023 17.484 -0.483 1 98.5 125 VAL B C 1
ATOM 2290 O O . VAL B 1 125 ? 2.135 18.703 -0.388 1 98.5 125 VAL B O 1
ATOM 2293 N N . SER B 1 126 ? 0.868 16.875 -0.572 1 97.5 126 SER B N 1
ATOM 2294 C CA . SER B 1 126 ? -0.386 17.609 -0.667 1 97.5 126 SER B CA 1
ATOM 2295 C C . SER B 1 126 ? -0.642 18.422 0.592 1 97.5 126 SER B C 1
ATOM 2297 O O . SER B 1 126 ? -0.998 19.609 0.51 1 97.5 126 SER B O 1
ATOM 2299 N N . TRP B 1 127 ? -0.415 17.859 1.764 1 97.56 127 TRP B N 1
ATOM 2300 C CA . TRP B 1 127 ? -0.66 18.547 3.029 1 97.56 127 TRP B CA 1
ATOM 2301 C C . TRP B 1 127 ? 0.348 19.672 3.246 1 97.56 127 TRP B C 1
ATOM 2303 O O . TRP B 1 127 ? 0.007 20.719 3.789 1 97.56 127 TRP B O 1
ATOM 2313 N N . ALA B 1 128 ? 1.579 19.406 2.859 1 97.94 128 ALA B N 1
ATOM 2314 C CA . ALA B 1 128 ? 2.582 20.469 2.959 1 97.94 128 ALA B CA 1
ATOM 2315 C C . ALA B 1 128 ? 2.17 21.688 2.148 1 97.94 128 ALA B C 1
ATOM 2317 O O . ALA B 1 128 ? 2.266 22.828 2.627 1 97.94 128 ALA B O 1
ATOM 2318 N N . LYS B 1 129 ? 1.69 21.5 0.93 1 97 129 LYS B N 1
ATOM 2319 C CA . LYS B 1 129 ? 1.219 22.594 0.091 1 97 129 LYS B CA 1
ATOM 2320 C C . LYS B 1 129 ? 0.031 23.312 0.731 1 97 129 LYS B C 1
ATOM 2322 O O . LYS B 1 129 ? -0.021 24.547 0.758 1 97 129 LYS B O 1
ATOM 2327 N N . LEU B 1 130 ? -0.853 22.562 1.286 1 95.38 130 LEU B N 1
ATOM 2328 C CA . LEU B 1 130 ? -2.025 23.109 1.965 1 95.38 130 LEU B CA 1
ATOM 2329 C C . LEU B 1 130 ? -1.615 24.016 3.121 1 95.38 130 LEU B C 1
ATOM 2331 O O . LEU B 1 130 ? -2.246 25.047 3.363 1 95.38 130 LEU B O 1
ATOM 2335 N N . LEU B 1 131 ? -0.565 23.609 3.766 1 96.25 131 LEU B N 1
ATOM 2336 C CA . LEU B 1 131 ? -0.102 24.312 4.957 1 96.25 131 LEU B CA 1
ATOM 2337 C C . LEU B 1 131 ? 0.811 25.469 4.582 1 96.25 131 LEU B C 1
ATOM 2339 O O . LEU B 1 131 ? 1.36 26.141 5.457 1 96.25 131 LEU B O 1
ATOM 2343 N N . GLY B 1 132 ? 1.069 25.703 3.264 1 96.25 132 GLY B N 1
ATOM 2344 C CA . GLY B 1 132 ? 1.907 26.797 2.797 1 96.25 132 GLY B CA 1
ATOM 2345 C C . GLY B 1 132 ? 3.391 26.5 2.906 1 96.25 132 GLY B C 1
ATOM 2346 O O . GLY B 1 132 ? 4.215 27.422 2.891 1 96.25 132 GLY B O 1
ATOM 2347 N N . ARG B 1 133 ? 3.646 25.281 3.098 1 97.12 133 ARG B N 1
ATOM 2348 C CA . ARG B 1 133 ? 5.039 24.859 3.213 1 97.12 133 ARG B CA 1
ATOM 2349 C C . ARG B 1 133 ? 5.535 24.25 1.909 1 97.12 133 ARG B C 1
ATOM 2351 O O . ARG B 1 133 ? 5.949 23.094 1.883 1 97.12 133 ARG B O 1
ATOM 2358 N N . ASN B 1 134 ? 5.648 25.016 0.901 1 98 134 ASN B N 1
ATOM 2359 C CA . ASN B 1 134 ? 6.113 24.562 -0.405 1 98 134 ASN B CA 1
ATOM 2360 C C . ASN B 1 134 ? 7.566 24.094 -0.351 1 98 134 ASN B C 1
ATOM 2362 O O . ASN B 1 134 ? 7.984 23.25 -1.151 1 98 134 ASN B O 1
ATOM 2366 N N . ASP B 1 135 ? 8.297 24.625 0.585 1 98.25 135 ASP B N 1
ATOM 2367 C CA . ASP B 1 135 ? 9.68 24.188 0.78 1 98.25 135 ASP B CA 1
ATOM 2368 C C . ASP B 1 135 ? 9.734 22.719 1.197 1 98.25 135 ASP B C 1
ATOM 2370 O O . ASP B 1 135 ? 10.477 21.922 0.607 1 98.25 135 ASP B O 1
ATOM 2374 N N . CYS B 1 136 ? 8.898 22.328 2.166 1 98.62 136 CYS B N 1
ATOM 2375 C CA . CYS B 1 136 ? 8.805 20.938 2.584 1 98.62 136 CYS B CA 1
ATOM 2376 C C . CYS B 1 136 ? 8.281 20.062 1.455 1 98.62 136 CYS B C 1
ATOM 2378 O O . CYS B 1 136 ? 8.805 18.969 1.21 1 98.62 136 CYS B O 1
ATOM 2380 N N . ALA B 1 137 ? 7.215 20.562 0.743 1 98.69 137 ALA B N 1
ATOM 2381 C CA . ALA B 1 137 ? 6.594 19.797 -0.34 1 98.69 137 ALA B CA 1
ATOM 2382 C C . ALA B 1 137 ? 7.617 19.438 -1.416 1 98.69 137 ALA B C 1
ATOM 2384 O O . ALA B 1 137 ? 7.609 18.328 -1.941 1 98.69 137 ALA B O 1
ATOM 2385 N N . ALA B 1 138 ? 8.484 20.375 -1.695 1 98.81 138 ALA B N 1
ATOM 2386 C CA . ALA B 1 138 ? 9.469 20.156 -2.752 1 98.81 138 ALA B CA 1
ATOM 2387 C C . ALA B 1 138 ? 10.438 19.047 -2.389 1 98.81 138 ALA B C 1
ATOM 2389 O O . ALA B 1 138 ? 10.797 18.219 -3.238 1 98.81 138 ALA B O 1
ATOM 2390 N N . VAL B 1 139 ? 10.859 18.984 -1.164 1 98.88 139 VAL B N 1
ATOM 2391 C CA . VAL B 1 139 ? 11.781 17.953 -0.704 1 98.88 139 VAL B CA 1
ATOM 2392 C C . VAL B 1 139 ? 11.078 16.594 -0.711 1 98.88 139 VAL B C 1
ATOM 2394 O O . VAL B 1 139 ? 11.633 15.609 -1.201 1 98.88 139 VAL B O 1
ATOM 2397 N N . LEU B 1 140 ? 9.859 16.531 -0.216 1 98.88 140 LEU B N 1
ATOM 2398 C CA . LEU B 1 140 ? 9.086 15.297 -0.144 1 98.88 140 LEU B CA 1
ATOM 2399 C C . LEU B 1 140 ? 8.75 14.781 -1.54 1 98.88 140 LEU B C 1
ATOM 2401 O O . LEU B 1 140 ? 8.703 13.57 -1.768 1 98.88 140 LEU B O 1
ATOM 2405 N N . GLN B 1 141 ? 8.562 15.711 -2.484 1 98.88 141 GLN B N 1
ATOM 2406 C CA . GLN B 1 141 ? 8.242 15.352 -3.861 1 98.88 141 GLN B CA 1
ATOM 2407 C C . GLN B 1 141 ? 9.391 14.578 -4.508 1 98.88 141 GLN B C 1
ATOM 2409 O O . GLN B 1 141 ? 9.156 13.68 -5.312 1 98.88 141 GLN B O 1
ATOM 2414 N N . LYS B 1 142 ? 10.594 14.945 -4.18 1 98.88 142 LYS B N 1
ATOM 2415 C CA . LYS B 1 142 ? 11.742 14.211 -4.711 1 98.88 142 LYS B CA 1
ATOM 2416 C C . LYS B 1 142 ? 11.672 12.734 -4.332 1 98.88 142 LYS B C 1
ATOM 2418 O O . LYS B 1 142 ? 11.898 11.859 -5.172 1 98.88 142 LYS B O 1
ATOM 2423 N N . THR B 1 143 ? 11.336 12.469 -3.057 1 98.88 143 THR B N 1
ATOM 2424 C CA . THR B 1 143 ? 11.203 11.086 -2.592 1 98.88 143 THR B CA 1
ATOM 2425 C C . THR B 1 143 ? 10.047 10.391 -3.305 1 98.88 143 THR B C 1
ATOM 2427 O O . THR B 1 143 ? 10.195 9.25 -3.764 1 98.88 143 THR B O 1
ATOM 2430 N N . LEU B 1 144 ? 8.922 11.047 -3.381 1 98.81 144 LEU B N 1
ATOM 2431 C CA . LEU B 1 144 ? 7.766 10.484 -4.07 1 98.81 144 LEU B CA 1
ATOM 2432 C C . LEU B 1 144 ? 8.125 10.086 -5.5 1 98.81 144 LEU B C 1
ATOM 2434 O O . LEU B 1 144 ? 7.746 9.008 -5.961 1 98.81 144 LEU B O 1
ATOM 2438 N N . ASP B 1 145 ? 8.867 10.953 -6.199 1 98.81 145 ASP B N 1
ATOM 2439 C CA . ASP B 1 145 ? 9.266 10.672 -7.574 1 98.81 145 ASP B CA 1
ATOM 2440 C C . ASP B 1 145 ? 10.18 9.453 -7.641 1 98.81 145 ASP B C 1
ATOM 2442 O O . ASP B 1 145 ? 10.055 8.625 -8.547 1 98.81 145 ASP B O 1
ATOM 2446 N N . GLU B 1 146 ? 11.109 9.352 -6.719 1 98.69 146 GLU B N 1
ATOM 2447 C CA . GLU B 1 146 ? 11.992 8.188 -6.672 1 98.69 146 GLU B CA 1
ATOM 2448 C C . GLU B 1 146 ? 11.211 6.906 -6.41 1 98.69 146 GLU B C 1
ATOM 2450 O O . GLU B 1 146 ? 11.508 5.863 -6.996 1 98.69 146 GLU B O 1
ATOM 2455 N N . GLU B 1 147 ? 10.172 6.934 -5.527 1 98.81 147 GLU B N 1
ATOM 2456 C CA . GLU B 1 147 ? 9.359 5.758 -5.25 1 98.81 147 GLU B CA 1
ATOM 2457 C C . GLU B 1 147 ? 8.57 5.332 -6.484 1 98.81 147 GLU B C 1
ATOM 2459 O O . GLU B 1 147 ? 8.453 4.137 -6.773 1 98.81 147 GLU B O 1
ATOM 2464 N N . LYS B 1 148 ? 8 6.305 -7.184 1 98.5 148 LYS B N 1
ATOM 2465 C CA . LYS B 1 148 ? 7.285 5.992 -8.414 1 98.5 148 LYS B CA 1
ATOM 2466 C C . LYS B 1 148 ? 8.219 5.371 -9.453 1 98.5 148 LYS B C 1
ATOM 2468 O O . LYS B 1 148 ? 7.836 4.426 -10.148 1 98.5 148 LYS B O 1
ATOM 2473 N N . ALA B 1 149 ? 9.391 5.93 -9.57 1 98.31 149 ALA B N 1
ATOM 2474 C CA . ALA B 1 149 ? 10.375 5.391 -10.508 1 98.31 149 ALA B CA 1
ATOM 2475 C C . ALA B 1 149 ? 10.758 3.961 -10.133 1 98.31 149 ALA B C 1
ATOM 2477 O O . ALA B 1 149 ? 10.891 3.102 -11.008 1 98.31 149 ALA B O 1
ATOM 2478 N N . THR B 1 150 ? 10.953 3.709 -8.828 1 98.19 150 THR B N 1
ATOM 2479 C CA . THR B 1 150 ? 11.297 2.367 -8.367 1 98.19 150 THR B CA 1
ATOM 2480 C C . THR B 1 150 ? 10.164 1.388 -8.672 1 98.19 150 THR B C 1
ATOM 2482 O O . THR B 1 150 ? 10.414 0.268 -9.125 1 98.19 150 THR B O 1
ATOM 2485 N N . ASP B 1 151 ? 8.945 1.778 -8.414 1 98.06 151 ASP B N 1
ATOM 2486 C CA . ASP B 1 151 ? 7.797 0.921 -8.711 1 98.06 151 ASP B CA 1
ATOM 2487 C C . ASP B 1 151 ? 7.734 0.583 -10.195 1 98.06 151 ASP B C 1
ATOM 2489 O O . ASP B 1 151 ? 7.41 -0.547 -10.57 1 98.06 151 ASP B O 1
ATOM 2493 N N . LYS B 1 152 ? 7.996 1.566 -11.086 1 97.62 152 LYS B N 1
ATOM 2494 C CA . LYS B 1 152 ? 8.023 1.33 -12.523 1 97.62 152 LYS B CA 1
ATOM 2495 C C . LYS B 1 152 ? 9.094 0.308 -12.898 1 97.62 152 LYS B C 1
ATOM 2497 O O . LYS B 1 152 ? 8.867 -0.562 -13.734 1 97.62 152 LYS B O 1
ATOM 2502 N N . LYS B 1 153 ? 10.25 0.408 -12.312 1 97 153 LYS B N 1
ATOM 2503 C CA . LYS B 1 153 ? 11.32 -0.553 -12.547 1 97 153 LYS B CA 1
ATOM 2504 C C . LYS B 1 153 ? 10.914 -1.956 -12.117 1 97 153 LYS B C 1
ATOM 2506 O O . LYS B 1 153 ? 11.211 -2.938 -12.797 1 97 153 LYS B O 1
ATOM 2511 N N . LEU B 1 154 ? 10.289 -2.049 -10.969 1 97.38 154 LEU B N 1
ATOM 2512 C CA . LEU B 1 154 ? 9.828 -3.34 -10.469 1 97.38 154 LEU B CA 1
ATOM 2513 C C . LEU B 1 154 ? 8.797 -3.947 -11.414 1 97.38 154 LEU B C 1
ATOM 2515 O O . LEU B 1 154 ? 8.789 -5.16 -11.633 1 97.38 154 LEU B O 1
ATOM 2519 N N . ASN B 1 155 ? 7.898 -3.074 -11.977 1 96.19 155 ASN B N 1
ATOM 2520 C CA . ASN B 1 155 ? 6.941 -3.545 -12.977 1 96.19 155 ASN B CA 1
ATOM 2521 C C . ASN B 1 155 ? 7.645 -4.148 -14.188 1 96.19 155 ASN B C 1
ATOM 2523 O O . ASN B 1 155 ? 7.246 -5.203 -14.68 1 96.19 155 ASN B O 1
ATOM 2527 N N . THR B 1 156 ? 8.656 -3.5 -14.656 1 95.25 156 THR B N 1
ATOM 2528 C CA . THR B 1 156 ? 9.422 -3.975 -15.805 1 95.25 156 THR B CA 1
ATOM 2529 C C . THR B 1 156 ? 10.094 -5.309 -15.492 1 95.25 156 THR B C 1
ATOM 2531 O O . THR B 1 156 ? 10.078 -6.227 -16.312 1 95.25 156 THR B O 1
ATOM 2534 N N . LEU B 1 157 ? 10.633 -5.449 -14.359 1 94.19 157 LEU B N 1
ATOM 2535 C CA . LEU B 1 157 ? 11.281 -6.691 -13.953 1 94.19 157 LEU B CA 1
ATOM 2536 C C . LEU B 1 157 ? 10.273 -7.828 -13.859 1 94.19 157 LEU B C 1
ATOM 2538 O O . LEU B 1 157 ? 10.547 -8.953 -14.289 1 94.19 157 LEU B O 1
ATOM 2542 N N . ALA B 1 158 ? 9.148 -7.527 -13.266 1 93.56 158 ALA B N 1
ATOM 2543 C CA . ALA B 1 158 ? 8.086 -8.523 -13.156 1 93.56 158 ALA B CA 1
ATOM 2544 C C . ALA B 1 158 ? 7.648 -9.023 -14.531 1 93.56 158 ALA B C 1
ATOM 2546 O O . ALA B 1 158 ? 7.488 -10.227 -14.742 1 93.56 158 ALA B O 1
ATOM 2547 N N . GLU B 1 159 ? 7.492 -8.086 -15.469 1 90.69 159 GLU B N 1
ATOM 2548 C CA . GLU B 1 159 ? 7.086 -8.43 -16.828 1 90.69 159 GLU B CA 1
ATOM 2549 C C . GLU B 1 159 ? 8.148 -9.273 -17.516 1 90.69 159 GLU B C 1
ATOM 2551 O O . GLU B 1 159 ? 7.824 -10.211 -18.25 1 90.69 159 GLU B O 1
ATOM 2556 N N . SER B 1 160 ? 9.352 -8.953 -17.266 1 87.56 160 SER B N 1
ATOM 2557 C CA . SER B 1 160 ? 10.453 -9.703 -17.859 1 87.56 160 SER B CA 1
ATOM 2558 C C . SER B 1 160 ? 10.484 -11.141 -17.344 1 87.56 160 SER B C 1
ATOM 2560 O O . SER B 1 160 ? 10.734 -12.078 -18.109 1 87.56 160 SER B O 1
ATOM 2562 N N . GLN B 1 161 ? 10.25 -11.32 -16.141 1 83.38 161 GLN B N 1
ATOM 2563 C CA . GLN B 1 161 ? 10.242 -12.656 -15.547 1 83.38 161 GLN B CA 1
ATOM 2564 C C . GLN B 1 161 ? 9.078 -13.484 -16.094 1 83.38 161 GLN B C 1
ATOM 2566 O O . GLN B 1 161 ? 9.234 -14.68 -16.344 1 83.38 161 GLN B O 1
ATOM 2571 N N . VAL B 1 162 ? 8.016 -12.812 -16.266 1 75.5 162 VAL B N 1
ATOM 2572 C CA . VAL B 1 162 ? 6.836 -13.477 -16.797 1 75.5 162 VAL B CA 1
ATOM 2573 C C . VAL B 1 162 ? 7.094 -13.914 -18.234 1 75.5 162 VAL B C 1
ATOM 2575 O O . VAL B 1 162 ? 6.773 -15.039 -18.625 1 75.5 162 VAL B 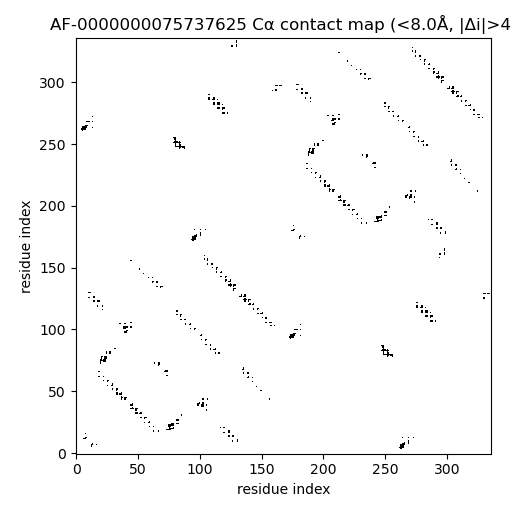O 1
ATOM 2578 N N . ASN B 1 163 ? 7.73 -13.031 -18.922 1 73.62 163 ASN B N 1
ATOM 2579 C CA . ASN B 1 163 ? 8.031 -13.328 -20.312 1 73.62 163 ASN B CA 1
ATOM 2580 C C . ASN B 1 163 ? 9.047 -14.461 -20.438 1 73.62 163 ASN B C 1
ATOM 2582 O O . ASN B 1 163 ? 8.93 -15.305 -21.328 1 73.62 163 ASN B O 1
ATOM 2586 N N . LEU B 1 164 ? 9.914 -14.531 -19.531 1 72.75 164 LEU B N 1
ATOM 2587 C CA . LEU B 1 164 ? 10.938 -15.57 -19.547 1 72.75 164 LEU B CA 1
ATOM 2588 C C . LEU B 1 164 ? 10.336 -16.922 -19.188 1 72.75 164 LEU B C 1
ATOM 2590 O O . LEU B 1 164 ? 10.68 -17.953 -19.797 1 72.75 164 LEU B O 1
ATOM 2594 N N . ARG B 1 165 ? 9.5 -16.969 -18.422 1 73.38 165 ARG B N 1
ATOM 2595 C CA . ARG B 1 165 ? 8.883 -18.219 -17.984 1 73.38 165 ARG B CA 1
ATOM 2596 C C . ARG B 1 165 ? 7.91 -18.75 -19.031 1 73.38 165 ARG B C 1
ATOM 2598 O O . ARG B 1 165 ? 7.73 -19.969 -19.156 1 73.38 165 ARG B O 1
ATOM 2605 N N . ALA B 1 166 ? 7.266 -17.859 -19.703 1 68.38 166 ALA B N 1
ATOM 2606 C CA . ALA B 1 166 ? 6.336 -18.25 -20.766 1 68.38 166 ALA B CA 1
ATOM 2607 C C . ALA B 1 166 ? 7.078 -18.844 -21.953 1 68.38 166 ALA B C 1
ATOM 2609 O O . ALA B 1 166 ? 6.555 -19.719 -22.656 1 68.38 166 ALA B O 1
ATOM 2610 N N . ALA B 1 167 ? 8.32 -18.406 -22.203 1 66.19 167 ALA B N 1
ATOM 2611 C CA . ALA B 1 167 ? 9.117 -18.859 -23.344 1 66.19 167 ALA B CA 1
ATOM 2612 C C . ALA B 1 167 ? 9.797 -20.188 -23.031 1 66.19 167 ALA B C 1
ATOM 2614 O O . ALA B 1 167 ? 10.227 -20.891 -23.953 1 66.19 167 ALA B O 1
ATOM 2615 N N . GLY B 1 168 ? 9.867 -20.547 -21.781 1 55.19 168 GLY B N 1
ATOM 2616 C CA . GLY B 1 168 ? 10.578 -21.797 -21.531 1 55.19 168 GLY B CA 1
ATOM 2617 C C . GLY B 1 168 ? 9.656 -22.938 -21.141 1 55.19 168 GLY B C 1
ATOM 2618 O O . GLY B 1 168 ? 9.719 -24.016 -21.719 1 55.19 168 GLY B O 1
#

Organism: Rhodopseudomonas palustris (strain ATCC BAA-98 / CGA009) (NCBI:txid258594)

Sequence (336 aa):
MGLFTKDIKTMDDLFVHQLQDIYYAEKQLLKAIPKMADKASDPMLKQGFLTHLDETKGHVKRLEQVFEMHGVQPKAIDCPAIDGIIEEADETAGEVEDKKVLDAALINAAQAVEHYEIVRYGSLVSWAKLLGRNDCAAVLQKTLDEEKATDKKLNTLAESQVNLRAAGMGLFTKDIKTMDDLFVHQLQDIYYAEKQLLKAIPKMADKASDPMLKQGFLTHLDETKGHVKRLEQVFEMHGVQPKAIDCPAIDGIIEEADETAGEVEDKKVLDAALINAAQAVEHYEIVRYGSLVSWAKLLGRNDCAAVLQKTLDEEKATDKKLNTLAESQVNLRAAG

Radius of gyration: 19.84 Å; Cα contacts (8 Å, |Δi|>4): 433; chains: 2; bounding box: 42×60×55 Å

Nearest PDB structures (foldseek):
  2gyq-assembly1_B  TM=9.861E-01  e=2.887E-14  Rhodopseudomonas palustris CGA009
  4eru-assembly1_B  TM=9.758E-01  e=6.577E-11  Salmonella enterica subsp. enterica serovar Typhimurium str. 14028S
  2gs4-assembly1_A  TM=9.712E-01  e=2.882E-10  Escherichia coli
  7tmv-assembly1_B  TM=9.608E-01  e=4.273E-10  Klebsiella pneumoniae subsp. pneumoniae HS11286
  3qhc-assembly1_A  TM=6.801E-01  e=6.237E-03  Cyanophora paradoxa

pLDDT: mean 93.98, std 11.71, range [25.36, 98.88]

InterPro domains:
  IPR009078 Ferritin-like superfamily [SSF47240] (2-159)
  IPR010287 Protein of unknown function DUF892, YciF-like [PF05974] (10-166)
  IPR012347 Ferritin-like [G3DSA:1.20.1260.10] (1-168)
  IPR047114 Protein YciF [PTHR30565] (1-167)

Secondary structure (DSSP, 8-state):
------SB-SHHHHHHHHHHHHHHHHHHHHHHHHHHHHH--SHHHHHHHHHHHHHHHHHHHHHHHHHHHHT--------HHHHHHHHHHHHHHHHB-SHHHHHHHHHHHHHHHHHHHHHHHHHHHHHHHHTT-HHHHHHHHHHHHHHHHHHHHHHHHHHHHHHHHHH-/------SB-SHHHHHHHHHHHHHHHHHHHHHHHHHHHHH--SHHHHHHHHHHHHHHHHHHHHHHHHHHHHT--------HHHHHHHHHHHHHHHHB-SHHHHHHHHHHHHHHHHHHHHHHHHHHHHHHHHTT-HHHHHHHHHHHHHHHHHHHHHHHHHHHHHHHHHH-

Solvent-accessible surface area (backbone atoms only — not comparable to full-atom values): 17128 Å² total; per-residue (Å²): 131,72,85,74,67,52,76,23,61,44,62,66,39,47,50,51,51,50,52,18,28,52,49,30,43,43,56,53,44,66,62,48,38,61,57,53,26,70,69,37,67,50,66,67,58,23,50,48,33,53,52,48,45,56,50,46,54,50,45,50,52,49,50,46,49,38,27,53,77,71,72,45,78,79,52,68,36,91,44,44,30,55,52,13,42,50,49,40,39,51,53,54,56,69,26,35,63,35,58,71,48,34,38,54,51,50,50,53,38,51,40,42,53,33,36,46,46,40,45,53,35,50,50,48,26,53,50,26,46,58,71,69,32,53,71,47,18,56,57,42,43,53,48,33,52,51,36,52,52,49,43,52,51,49,51,51,52,52,52,50,51,43,52,53,58,65,74,104,129,72,84,76,67,53,75,23,60,43,63,65,39,48,50,51,51,49,51,17,28,52,49,31,42,44,56,53,42,66,62,47,36,59,57,52,27,70,68,36,67,51,67,67,59,23,50,49,34,52,53,48,44,57,50,45,54,50,46,51,53,51,50,46,50,39,25,54,76,71,71,44,80,78,52,70,36,92,45,44,29,57,52,13,41,51,49,39,38,51,53,54,54,70,26,35,63,35,60,71,47,35,37,54,52,50,48,53,39,52,41,41,52,33,36,47,47,40,44,52,35,50,49,49,27,54,49,26,47,59,71,69,33,54,70,48,17,54,57,41,42,55,48,36,52,51,36,53,52,49,43,52,52,49,51,53,51,52,52,50,52,42,51,51,59,66,75,103

Foldseek 3Di:
DPPPPPQQDDLVSVLVVLLQAVLQLLVVLLVLLQVLLVLAPDPVLSVLSVVVNVVSVVVNVLSCVLCVVSPHHHHHDYDVQSVVLSVVLVVVLVVDDDNLVSNLSSLVSLLSSLVVLLVSLVVSLVSCVVVVNNVSNVSSVVSNVVSVVSNVVSVVVNVVSVVVVVVD/DPPPPDQQDDLVSVLVVLLQAVLQLLVVLLVLLQVLLVLAPDPVLSVLSVVVNVVSVVVNVLSCVLCVVSPHHHHHDYDVQSVVLSVVLVVVLVVDDDNLVSNLSSLVSLLSSLVVLLVSLVVSLVSCVVVVNNVSNVSSVVSNVVSVVSNVVSVVVNVVSVVVVVVD